Protein AF-C6TD34-F1 (afdb_monomer_lite)

InterPro domains:
  IPR013057 Amino acid transporter, transmembrane domain [PF01490] (1-172)

Structure (mmCIF, N/CA/C/O backbone):
data_AF-C6TD34-F1
#
_entry.id   AF-C6TD34-F1
#
loop_
_atom_site.group_PDB
_atom_site.id
_atom_site.type_symbol
_atom_site.label_atom_id
_atom_site.label_alt_id
_atom_site.label_comp_id
_atom_site.label_asym_id
_atom_site.label_entity_id
_atom_site.label_seq_id
_atom_site.pdbx_PDB_ins_code
_atom_site.Cartn_x
_atom_site.Cartn_y
_atom_site.Cartn_z
_atom_site.occupancy
_atom_site.B_iso_or_equiv
_atom_site.auth_seq_id
_atom_site.auth_comp_id
_atom_site.auth_asym_id
_atom_site.auth_atom_id
_atom_site.pdbx_PDB_model_num
ATOM 1 N N . MET A 1 1 ? -4.408 -8.545 3.835 1.00 53.66 1 MET A N 1
ATOM 2 C CA . MET A 1 1 ? -4.507 -7.383 2.922 1.00 53.66 1 MET A CA 1
ATOM 3 C C . MET A 1 1 ? -3.426 -7.514 1.866 1.00 53.66 1 MET A C 1
ATOM 5 O O . MET A 1 1 ? -2.293 -7.782 2.242 1.00 53.66 1 MET A O 1
ATOM 9 N N . VAL A 1 2 ? -3.755 -7.351 0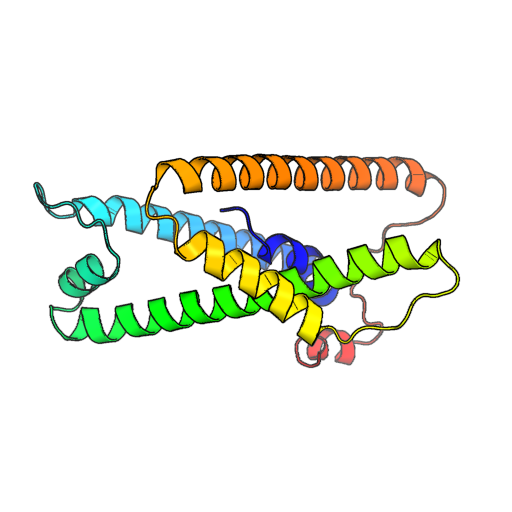.583 1.00 59.94 2 VAL A N 1
ATOM 10 C CA . VAL A 1 2 ? -2.747 -7.240 -0.484 1.00 59.94 2 VAL A CA 1
ATOM 11 C C . VAL A 1 2 ? -2.877 -5.865 -1.127 1.00 59.94 2 VAL A C 1
ATOM 13 O O . VAL A 1 2 ? -3.991 -5.401 -1.347 1.00 59.94 2 VAL A O 1
ATOM 16 N N . GLY A 1 3 ? -1.756 -5.188 -1.368 1.00 63.25 3 GLY A N 1
ATOM 17 C CA . GLY A 1 3 ? -1.752 -3.817 -1.873 1.00 63.25 3 GLY A CA 1
ATOM 18 C C . GLY A 1 3 ? -0.377 -3.368 -2.358 1.00 63.25 3 GLY A C 1
ATOM 19 O O . GLY A 1 3 ? 0.598 -4.119 -2.285 1.00 63.25 3 GLY A O 1
ATOM 20 N N . ALA A 1 4 ? -0.295 -2.121 -2.828 1.00 65.38 4 ALA A N 1
ATOM 21 C CA . ALA A 1 4 ? 0.921 -1.548 -3.417 1.00 65.38 4 ALA A CA 1
ATOM 22 C C . ALA A 1 4 ? 2.136 -1.548 -2.473 1.00 65.38 4 ALA A C 1
ATOM 24 O O . ALA A 1 4 ? 3.270 -1.556 -2.948 1.00 65.38 4 ALA A O 1
ATOM 25 N N . GLY A 1 5 ? 1.923 -1.614 -1.153 1.00 64.00 5 GLY A N 1
ATOM 26 C CA . GLY A 1 5 ? 3.002 -1.726 -0.165 1.00 64.00 5 GLY A CA 1
ATOM 27 C C . GLY A 1 5 ? 3.890 -2.963 -0.346 1.00 64.00 5 GLY A C 1
ATOM 28 O O . GLY A 1 5 ? 5.061 -2.927 0.006 1.00 64.00 5 GLY A O 1
ATOM 29 N N . VAL A 1 6 ? 3.394 -4.037 -0.972 1.00 69.06 6 VAL A N 1
ATOM 30 C CA . VAL A 1 6 ? 4.216 -5.231 -1.246 1.00 69.06 6 VAL A CA 1
ATOM 31 C C . VAL A 1 6 ? 5.318 -4.942 -2.274 1.00 69.06 6 VAL A C 1
ATOM 33 O O . VAL A 1 6 ? 6.372 -5.570 -2.237 1.00 69.06 6 VAL A O 1
ATOM 36 N N . LEU A 1 7 ? 5.129 -3.958 -3.159 1.00 70.56 7 LEU A N 1
ATOM 37 C CA . LEU A 1 7 ? 6.117 -3.604 -4.183 1.00 70.56 7 LEU A CA 1
ATOM 38 C C . LEU A 1 7 ? 7.336 -2.872 -3.606 1.00 70.56 7 LEU A C 1
ATOM 40 O O . LEU A 1 7 ? 8.415 -2.939 -4.192 1.00 70.56 7 LEU A O 1
ATOM 44 N N . SER A 1 8 ? 7.190 -2.188 -2.467 1.00 73.12 8 SER A N 1
ATOM 45 C CA . SER A 1 8 ? 8.310 -1.529 -1.786 1.00 73.12 8 SER A CA 1
ATOM 46 C C . SER A 1 8 ? 9.067 -2.467 -0.843 1.00 73.12 8 SER A C 1
ATOM 48 O O . SER A 1 8 ? 10.225 -2.185 -0.530 1.00 73.12 8 SER A O 1
ATOM 50 N N . LEU A 1 9 ? 8.477 -3.605 -0.447 1.00 78.12 9 LEU A N 1
ATOM 51 C CA . LEU A 1 9 ? 9.102 -4.571 0.465 1.00 78.12 9 LEU A CA 1
ATOM 52 C C . LEU A 1 9 ? 10.474 -5.073 -0.017 1.00 78.12 9 LEU A C 1
ATOM 54 O O . LEU A 1 9 ? 11.406 -5.023 0.783 1.00 78.12 9 LEU A O 1
ATOM 58 N N . PRO A 1 10 ? 10.681 -5.488 -1.286 1.00 75.69 10 PRO A N 1
ATOM 59 C CA . PRO A 1 10 ? 12.001 -5.931 -1.738 1.00 75.69 10 PRO A CA 1
ATOM 60 C C . PRO A 1 10 ? 13.055 -4.824 -1.662 1.00 75.69 10 PRO A C 1
ATOM 62 O O . PRO A 1 10 ? 14.209 -5.088 -1.334 1.00 75.69 10 PRO A O 1
ATOM 65 N N . SER A 1 11 ? 12.660 -3.577 -1.936 1.00 74.62 11 SER A N 1
ATOM 66 C CA . SER A 1 11 ? 13.558 -2.426 -1.831 1.00 74.62 11 SER A CA 1
ATOM 67 C C . SER A 1 11 ? 13.921 -2.138 -0.376 1.00 74.62 11 SER A C 1
ATOM 69 O O . SER A 1 11 ? 15.089 -1.915 -0.080 1.00 74.62 11 SER A O 1
ATOM 71 N N . ALA A 1 12 ? 12.947 -2.189 0.536 1.00 76.88 12 ALA A N 1
ATOM 72 C CA . ALA A 1 12 ? 13.190 -2.021 1.966 1.00 76.88 12 ALA A CA 1
ATOM 73 C C . ALA A 1 12 ? 14.100 -3.134 2.512 1.00 76.88 12 ALA A C 1
ATOM 75 O O . ALA A 1 12 ? 15.079 -2.845 3.192 1.00 76.88 12 ALA A O 1
ATOM 76 N N . MET A 1 13 ? 13.844 -4.390 2.136 1.00 77.62 13 MET A N 1
ATOM 77 C CA . MET A 1 13 ? 14.684 -5.541 2.486 1.00 77.62 13 MET A CA 1
ATOM 78 C C . MET A 1 13 ? 16.117 -5.412 1.954 1.00 77.62 13 MET A C 1
ATOM 80 O O . MET A 1 13 ? 17.062 -5.777 2.647 1.00 77.62 13 MET A O 1
ATOM 84 N N . ALA A 1 14 ? 16.299 -4.859 0.750 1.00 73.38 14 ALA A N 1
ATOM 85 C CA . ALA A 1 14 ? 17.625 -4.604 0.191 1.00 73.38 14 ALA A CA 1
ATOM 86 C C . ALA A 1 14 ? 18.392 -3.498 0.944 1.00 73.38 14 ALA A C 1
ATOM 88 O O . ALA A 1 14 ? 19.621 -3.546 1.001 1.00 73.38 14 ALA A O 1
ATOM 89 N N . SER A 1 15 ? 17.687 -2.518 1.520 1.00 73.62 15 SER A N 1
ATOM 90 C CA . SER A 1 15 ? 18.297 -1.436 2.305 1.00 73.62 15 SER A CA 1
ATOM 91 C C . SER A 1 15 ? 18.579 -1.833 3.760 1.00 73.62 15 SER A C 1
ATOM 93 O O . SER A 1 15 ? 19.639 -1.496 4.277 1.00 73.62 15 SER A O 1
ATOM 95 N N . LEU A 1 16 ? 17.661 -2.556 4.415 1.00 70.62 16 LEU A N 1
ATOM 96 C CA . LEU A 1 16 ? 17.764 -2.997 5.819 1.00 70.62 16 LEU A CA 1
ATOM 97 C C . LEU A 1 16 ? 18.566 -4.294 6.011 1.00 70.62 16 LEU A C 1
ATOM 99 O O . LEU A 1 16 ? 18.890 -4.652 7.142 1.00 70.62 16 LEU A O 1
ATOM 103 N N . GLY A 1 17 ? 18.877 -5.003 4.926 1.00 74.50 17 GLY A N 1
ATOM 104 C CA . GLY A 1 17 ? 19.508 -6.317 4.974 1.00 74.50 17 GLY A CA 1
ATOM 105 C C . GLY A 1 17 ? 18.535 -7.430 5.376 1.00 74.50 17 GLY A C 1
ATOM 106 O O . GLY A 1 17 ? 17.482 -7.207 5.978 1.00 74.50 17 GLY A O 1
ATOM 107 N N . TRP A 1 18 ? 18.897 -8.671 5.042 1.00 76.94 18 TRP A N 1
ATOM 108 C CA . TRP A 1 18 ? 18.022 -9.829 5.243 1.00 76.94 18 TRP A CA 1
ATOM 109 C C . TRP A 1 18 ? 17.728 -10.125 6.717 1.00 76.94 18 TRP A C 1
ATOM 111 O O . TRP A 1 18 ? 16.578 -10.377 7.059 1.00 76.94 18 TRP A O 1
ATOM 121 N N . GLY A 1 19 ? 18.733 -10.062 7.596 1.00 80.62 19 GLY A N 1
ATOM 122 C CA . GLY A 1 19 ? 18.563 -10.363 9.024 1.00 80.62 19 GLY A CA 1
ATOM 123 C C . GLY A 1 19 ? 17.585 -9.407 9.723 1.00 80.62 19 GLY A C 1
ATOM 124 O O . GLY A 1 19 ? 16.502 -9.842 10.121 1.00 80.62 19 GLY A O 1
ATOM 125 N N . PRO A 1 20 ? 17.914 -8.106 9.845 1.00 83.19 20 PRO A N 1
ATOM 126 C CA . PRO A 1 20 ? 17.030 -7.128 10.481 1.00 83.19 20 PRO A CA 1
ATOM 127 C C . PRO A 1 20 ? 15.682 -6.996 9.768 1.00 83.19 20 PRO A C 1
ATOM 129 O O . PRO A 1 20 ? 14.649 -6.895 10.428 1.00 83.19 20 PRO A O 1
ATOM 132 N N . GLY A 1 21 ? 15.678 -7.054 8.432 1.00 83.44 21 GLY A N 1
ATOM 133 C CA . GLY A 1 21 ? 14.456 -6.991 7.639 1.00 83.44 21 GLY A CA 1
ATOM 134 C C . GLY A 1 21 ? 13.479 -8.125 7.965 1.00 83.44 21 GLY A C 1
ATOM 135 O O . GLY A 1 21 ? 12.312 -7.858 8.239 1.00 83.44 21 GLY A O 1
ATOM 136 N N . VAL A 1 22 ? 13.946 -9.380 8.025 1.00 86.62 22 VAL A N 1
ATOM 137 C CA . VAL A 1 22 ? 13.092 -10.530 8.379 1.00 86.62 22 VAL A CA 1
ATOM 138 C C . VAL A 1 22 ? 12.583 -10.424 9.816 1.00 86.62 22 VAL A C 1
ATOM 140 O O . VAL A 1 22 ? 11.403 -10.671 10.055 1.00 86.62 22 VAL A O 1
ATOM 143 N N . VAL A 1 23 ? 13.428 -10.013 10.768 1.00 88.81 23 VAL A N 1
ATOM 144 C CA . VAL A 1 23 ? 13.009 -9.834 12.169 1.00 88.81 23 VAL A CA 1
ATOM 145 C C . VAL A 1 23 ? 11.881 -8.805 12.274 1.00 88.81 23 VAL A C 1
ATOM 147 O O . VAL A 1 23 ? 10.852 -9.084 12.889 1.00 88.81 23 VAL A O 1
ATOM 150 N N . ILE A 1 24 ? 12.029 -7.644 11.630 1.00 87.94 24 ILE A N 1
ATOM 151 C CA . ILE A 1 24 ? 11.002 -6.592 11.631 1.00 87.94 24 ILE A CA 1
ATOM 152 C C . ILE A 1 24 ? 9.723 -7.069 10.934 1.00 87.94 24 ILE A C 1
ATOM 154 O O . ILE A 1 24 ? 8.630 -6.789 11.427 1.00 87.94 24 ILE A O 1
ATOM 158 N N . LEU A 1 25 ? 9.830 -7.820 9.832 1.00 88.25 25 LEU A N 1
ATOM 159 C CA . LEU A 1 25 ? 8.667 -8.386 9.143 1.00 88.25 25 LEU A CA 1
ATOM 160 C C . LEU A 1 25 ? 7.884 -9.357 10.031 1.00 88.25 25 LEU A C 1
ATOM 162 O O . LEU A 1 25 ? 6.660 -9.262 10.103 1.00 88.25 25 LEU A O 1
ATOM 166 N N . VAL 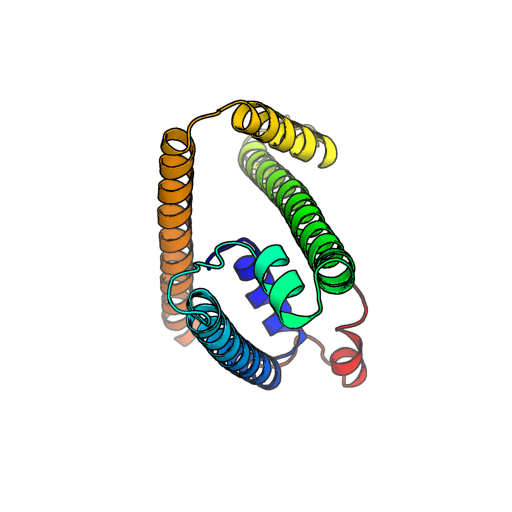A 1 26 ? 8.573 -10.260 10.733 1.00 90.88 26 VAL A N 1
ATOM 167 C CA . VAL A 1 26 ? 7.931 -11.219 11.645 1.00 90.88 26 VAL A CA 1
ATOM 168 C C . VAL A 1 26 ? 7.286 -10.495 12.826 1.00 90.88 26 VAL A C 1
ATOM 170 O O . VAL A 1 26 ? 6.136 -10.777 13.155 1.00 90.88 26 VAL A O 1
ATOM 173 N N . LEU A 1 27 ? 7.978 -9.525 13.432 1.00 92.56 27 LEU A N 1
ATOM 174 C CA . LEU A 1 27 ? 7.419 -8.720 14.522 1.00 92.56 27 LEU A CA 1
ATOM 175 C C . LEU A 1 27 ? 6.183 -7.934 14.070 1.00 92.56 27 LEU A C 1
ATOM 177 O O . LEU A 1 27 ? 5.153 -7.970 14.740 1.00 92.56 27 LEU A O 1
ATOM 181 N N . SER A 1 28 ? 6.254 -7.272 12.914 1.00 89.31 28 SER A N 1
ATOM 182 C CA . SER A 1 28 ? 5.123 -6.550 12.326 1.00 89.31 28 SER A CA 1
ATOM 183 C C . SER A 1 28 ? 3.935 -7.479 12.069 1.00 89.31 28 SER A C 1
ATOM 185 O O . SER A 1 28 ? 2.795 -7.116 12.365 1.00 89.31 28 SER A O 1
ATOM 187 N N . TRP A 1 29 ? 4.187 -8.696 11.585 1.00 91.81 29 TRP A N 1
ATOM 188 C CA . TRP A 1 29 ? 3.151 -9.701 11.371 1.00 91.81 29 TRP A CA 1
ATOM 189 C C . TRP A 1 29 ? 2.483 -10.148 12.678 1.00 91.81 29 TRP A C 1
ATOM 191 O O . TRP A 1 29 ? 1.254 -10.158 12.747 1.00 91.81 29 TRP A O 1
ATOM 201 N N . ILE A 1 30 ? 3.257 -10.432 13.732 1.00 94.31 30 ILE A N 1
ATOM 202 C CA . ILE A 1 30 ? 2.723 -10.796 15.058 1.00 94.31 30 ILE A CA 1
ATOM 203 C C . ILE A 1 30 ? 1.860 -9.664 15.622 1.00 94.31 30 ILE A C 1
ATOM 205 O O . ILE A 1 30 ? 0.735 -9.907 16.056 1.00 94.31 30 ILE A O 1
ATOM 209 N N . ILE A 1 31 ? 2.356 -8.423 15.571 1.00 93.19 31 ILE A N 1
ATOM 210 C CA . ILE A 1 31 ? 1.610 -7.244 16.030 1.00 93.19 31 ILE A CA 1
ATOM 211 C C . ILE A 1 31 ? 0.305 -7.105 15.241 1.00 93.19 31 ILE A C 1
ATOM 213 O O . ILE A 1 31 ? -0.740 -6.866 15.834 1.00 93.19 31 ILE A O 1
ATOM 217 N N . THR A 1 32 ? 0.340 -7.307 13.922 1.00 91.62 32 THR A N 1
ATOM 218 C CA . THR A 1 32 ? -0.854 -7.230 13.065 1.00 91.62 32 THR A CA 1
ATOM 219 C C . THR A 1 32 ? -1.881 -8.309 13.411 1.00 91.62 32 THR A C 1
ATOM 221 O O . THR A 1 32 ? -3.074 -8.031 13.449 1.00 91.62 32 THR A O 1
ATOM 224 N N . LEU A 1 33 ? -1.450 -9.545 13.681 1.00 91.75 33 LEU A N 1
ATOM 225 C CA . LEU A 1 33 ? -2.364 -10.605 14.116 1.00 91.75 33 LEU A CA 1
ATOM 226 C C . LEU A 1 33 ? -2.990 -10.290 15.474 1.00 91.75 33 LEU A C 1
ATOM 228 O O . LEU A 1 33 ? -4.190 -10.484 15.654 1.00 91.75 33 LEU A O 1
ATOM 232 N N . TYR A 1 34 ? -2.190 -9.775 16.405 1.00 92.44 34 TYR A N 1
ATOM 233 C CA . TYR A 1 34 ? -2.671 -9.379 17.720 1.00 92.44 34 TYR A CA 1
ATOM 234 C C . TYR A 1 34 ? -3.705 -8.250 17.629 1.00 92.44 34 TYR A C 1
ATOM 236 O O . TYR A 1 34 ? -4.777 -8.354 18.222 1.00 92.44 34 TYR A O 1
ATOM 244 N N . THR A 1 35 ? -3.446 -7.207 16.835 1.00 89.25 35 THR A N 1
ATOM 245 C CA . THR A 1 35 ? -4.403 -6.104 16.662 1.00 89.25 35 THR A CA 1
ATOM 246 C C . THR A 1 35 ? -5.672 -6.546 15.940 1.00 89.25 35 THR A C 1
ATOM 248 O O . THR A 1 35 ? -6.758 -6.129 16.333 1.00 89.25 35 THR A O 1
ATOM 251 N N . LEU A 1 36 ? -5.576 -7.426 14.935 1.00 88.81 36 LEU A N 1
ATOM 252 C CA . LEU A 1 36 ? -6.751 -8.016 14.285 1.00 88.81 36 LEU A CA 1
ATOM 253 C C . LEU A 1 36 ? -7.608 -8.799 15.279 1.00 88.81 36 LEU A C 1
ATOM 255 O O . LEU A 1 36 ? -8.826 -8.641 15.279 1.00 88.81 36 LEU A O 1
ATOM 259 N N . TRP A 1 37 ? -6.984 -9.600 16.144 1.00 88.12 37 TRP A N 1
ATOM 260 C CA . TRP A 1 37 ? -7.709 -10.312 17.191 1.00 88.12 37 TRP A CA 1
ATOM 261 C C . TRP A 1 37 ? -8.400 -9.334 18.147 1.00 88.12 37 TRP A C 1
ATOM 263 O O . TRP A 1 37 ? -9.602 -9.460 18.372 1.00 88.12 37 TRP A O 1
ATOM 273 N N . GLN A 1 38 ? -7.700 -8.302 18.627 1.00 86.06 38 GLN A N 1
ATOM 274 C CA . GLN A 1 38 ? -8.326 -7.275 19.464 1.00 86.06 38 GLN A CA 1
ATOM 275 C C . GLN A 1 38 ? -9.521 -6.614 18.770 1.00 86.06 38 GLN A C 1
ATOM 277 O O . GLN A 1 38 ? -10.536 -6.382 19.411 1.00 86.06 38 GLN A O 1
ATOM 282 N N . MET A 1 39 ? -9.441 -6.325 17.469 1.00 84.38 39 MET A N 1
ATOM 283 C CA . MET A 1 39 ? -10.573 -5.744 16.744 1.00 84.38 39 MET A CA 1
ATOM 284 C C . MET A 1 39 ? -11.777 -6.676 16.656 1.00 84.38 39 MET A C 1
ATOM 286 O O . MET A 1 39 ? -12.900 -6.200 16.781 1.00 84.38 39 MET A O 1
ATOM 290 N N . VAL A 1 40 ? -11.554 -7.978 16.455 1.00 85.62 40 VAL A N 1
ATOM 291 C CA . VAL A 1 40 ? -12.634 -8.976 16.437 1.00 85.62 40 VAL A CA 1
ATOM 292 C C . VAL A 1 40 ? -13.310 -9.053 17.802 1.00 85.62 40 VAL A C 1
ATOM 294 O O . VAL A 1 40 ? -14.531 -8.988 17.869 1.00 85.62 40 VAL A O 1
ATOM 297 N N . GLU A 1 41 ? -12.531 -9.112 18.882 1.00 84.06 41 GLU A N 1
ATOM 298 C CA . GLU A 1 41 ? -13.082 -9.126 20.242 1.00 84.06 41 GLU A CA 1
ATOM 299 C C . GLU A 1 41 ? -13.851 -7.832 20.536 1.00 84.06 41 GLU A C 1
ATOM 301 O O . GLU A 1 41 ? -14.935 -7.842 21.117 1.00 84.06 41 GLU A O 1
ATOM 306 N N . MET A 1 42 ? -13.312 -6.694 20.085 1.00 79.00 42 MET A N 1
ATOM 307 C CA . MET A 1 42 ? -13.918 -5.401 20.363 1.00 79.00 42 MET A CA 1
ATOM 308 C C . MET A 1 42 ? -15.204 -5.119 19.575 1.00 79.00 42 MET A C 1
ATOM 310 O O . MET A 1 42 ? -15.997 -4.263 19.971 1.00 79.00 42 MET A O 1
ATOM 314 N N . HIS A 1 43 ? -15.420 -5.838 18.475 1.00 78.81 43 HIS A N 1
ATOM 315 C CA . HIS A 1 43 ? -16.574 -5.679 17.594 1.00 78.81 43 HIS A CA 1
ATOM 316 C C . HIS A 1 43 ? -17.905 -6.031 18.280 1.00 78.81 43 HIS A C 1
ATOM 318 O O . HIS A 1 43 ? -18.920 -5.385 18.005 1.00 78.81 43 HIS A O 1
ATOM 324 N N . GLU A 1 44 ? -17.874 -6.974 19.230 1.00 79.38 44 GLU A N 1
ATOM 325 C CA . GLU A 1 44 ? -19.026 -7.438 20.022 1.00 79.38 44 GLU A CA 1
ATOM 326 C C . GLU A 1 44 ? -18.801 -7.308 21.544 1.00 79.38 44 GLU A C 1
ATOM 328 O O . GLU A 1 44 ? -19.381 -8.052 22.332 1.00 79.38 44 GLU A O 1
ATOM 333 N N . MET A 1 45 ? -18.000 -6.329 21.992 1.00 74.31 45 MET A N 1
ATOM 334 C CA . MET A 1 45 ? -17.734 -6.099 23.431 1.00 74.31 45 MET A CA 1
ATOM 335 C C . MET A 1 45 ? -18.992 -5.929 24.289 1.00 74.31 45 MET A C 1
ATOM 337 O O . MET A 1 45 ? -18.956 -6.170 25.495 1.00 74.31 45 MET A O 1
ATOM 341 N N . VAL A 1 46 ? -20.093 -5.465 23.695 1.00 75.38 46 VAL A N 1
ATOM 342 C CA . VAL A 1 46 ? -21.366 -5.266 24.386 1.00 75.38 46 VAL A CA 1
ATOM 343 C C . VAL A 1 46 ? -22.420 -6.165 23.738 1.00 75.38 46 VAL A C 1
ATOM 345 O O . VAL A 1 46 ? -22.715 -5.985 22.552 1.00 75.38 46 VAL A O 1
ATOM 348 N N . PRO A 1 47 ? -23.043 -7.097 24.489 1.00 73.69 47 PRO A N 1
ATOM 349 C CA . PRO A 1 47 ? -24.060 -7.978 23.932 1.00 73.69 47 PRO A CA 1
ATOM 350 C C . PRO A 1 47 ? -25.222 -7.152 23.365 1.00 73.69 47 PRO A C 1
ATOM 352 O O . PRO A 1 47 ? -25.851 -6.365 24.071 1.00 73.69 47 PRO A O 1
ATOM 355 N N . GLY A 1 48 ? -25.490 -7.323 22.068 1.00 72.62 48 GLY A N 1
ATOM 356 C CA . GLY A 1 48 ? -26.562 -6.632 21.345 1.00 72.62 48 GLY A CA 1
ATOM 357 C C . GLY A 1 48 ? -26.162 -5.339 20.621 1.00 72.62 48 GLY A C 1
ATOM 358 O O . GLY A 1 48 ? -27.016 -4.763 19.947 1.00 72.62 48 GLY A O 1
ATOM 359 N N . LYS A 1 49 ? -24.899 -4.887 20.695 1.00 72.19 49 LYS A N 1
ATOM 360 C CA . LYS A 1 49 ? -24.407 -3.737 19.918 1.00 72.19 49 LYS A CA 1
ATOM 361 C C . LYS A 1 49 ? -23.152 -4.100 19.128 1.00 72.19 49 LYS A C 1
ATOM 363 O O . LYS A 1 49 ? -22.116 -4.410 19.701 1.00 72.19 49 LYS A O 1
ATOM 368 N N . ARG A 1 50 ? -23.263 -4.009 17.804 1.00 74.69 50 ARG A N 1
ATOM 369 C CA . ARG A 1 50 ? -22.186 -4.266 16.850 1.00 74.69 50 ARG A CA 1
ATOM 370 C C . ARG A 1 50 ? -21.466 -2.961 16.526 1.00 74.69 50 ARG A C 1
ATOM 372 O O . ARG A 1 50 ? -22.102 -2.027 16.041 1.00 74.69 50 ARG A O 1
ATOM 379 N N . PHE A 1 51 ? -20.169 -2.886 16.804 1.00 75.81 51 PHE A N 1
ATOM 380 C CA . PHE A 1 51 ? -19.359 -1.704 16.504 1.00 75.81 51 PHE A CA 1
ATOM 381 C C . PHE A 1 51 ? -18.643 -1.880 15.161 1.00 75.81 51 PHE A C 1
ATOM 383 O O . PHE A 1 51 ? -17.514 -2.357 15.106 1.00 75.81 51 PHE A O 1
ATOM 390 N N . ASP A 1 52 ? -19.292 -1.500 14.059 1.00 70.06 52 ASP A N 1
ATOM 391 C CA . ASP A 1 52 ? -18.745 -1.703 12.707 1.00 70.06 52 ASP A CA 1
ATOM 392 C C . ASP A 1 52 ? -17.724 -0.632 12.283 1.00 70.06 52 ASP A C 1
ATOM 394 O O . ASP A 1 52 ? -17.021 -0.810 11.285 1.00 70.06 52 ASP A O 1
ATOM 398 N N . ARG A 1 53 ? -17.624 0.493 13.006 1.00 77.62 53 ARG A N 1
ATOM 399 C CA . ARG A 1 53 ? -16.738 1.611 12.642 1.00 77.62 53 ARG A CA 1
ATOM 400 C C . ARG A 1 53 ? -15.736 1.963 13.736 1.00 77.62 53 ARG A C 1
ATOM 402 O O . ARG A 1 53 ? -16.081 2.072 14.909 1.00 77.62 53 ARG A O 1
ATOM 409 N N . TYR A 1 54 ? -14.507 2.280 13.321 1.00 75.75 54 TYR A N 1
ATOM 410 C CA . TYR A 1 54 ? -13.413 2.665 14.222 1.00 75.75 54 TYR A CA 1
ATOM 411 C C . TYR A 1 54 ? -13.753 3.837 15.145 1.00 75.75 54 TYR A C 1
ATOM 413 O O . TYR A 1 54 ? -13.380 3.823 16.316 1.00 75.75 54 TYR A O 1
ATOM 421 N N . HIS A 1 55 ? -14.474 4.848 14.654 1.00 76.00 55 HIS A N 1
ATOM 422 C CA . HIS A 1 55 ? -14.859 5.976 15.499 1.00 76.00 55 HIS A CA 1
ATOM 423 C C . HIS A 1 55 ? -15.906 5.595 16.549 1.00 76.00 55 HIS A C 1
ATOM 425 O O . HIS A 1 55 ? -15.869 6.155 17.636 1.00 76.00 55 HIS A O 1
ATOM 431 N N . GLU A 1 56 ? -16.791 4.631 16.281 1.00 78.25 56 GLU A N 1
ATOM 432 C CA . GLU A 1 56 ? -17.781 4.164 17.261 1.00 78.25 56 GLU A CA 1
ATOM 433 C C . GLU A 1 56 ? -17.096 3.396 18.398 1.00 78.25 56 GLU A C 1
ATOM 435 O O . GLU A 1 56 ? -17.398 3.626 19.570 1.00 78.25 56 GLU A O 1
ATOM 440 N N . LEU A 1 57 ? -16.105 2.560 18.062 1.00 76.88 57 LEU A N 1
ATOM 441 C CA . LEU A 1 57 ? -15.215 1.937 19.047 1.00 76.88 57 LEU A CA 1
ATOM 442 C C . LEU A 1 57 ? -14.439 2.984 19.852 1.00 76.88 57 LEU A C 1
ATOM 444 O O . LEU A 1 57 ? -14.377 2.910 21.078 1.00 76.88 57 LEU A O 1
ATOM 448 N N . GLY A 1 58 ? -13.870 3.982 19.173 1.00 76.56 58 GLY A N 1
ATOM 449 C CA . GLY A 1 58 ? -13.134 5.069 19.815 1.00 76.56 58 GLY A CA 1
ATOM 450 C C . GLY A 1 58 ? -14.003 5.856 20.791 1.00 76.56 58 GLY A C 1
ATOM 451 O O . GLY A 1 58 ? -13.571 6.159 21.901 1.00 76.56 58 GLY A O 1
ATOM 452 N N . GLN A 1 59 ? -15.245 6.149 20.408 1.00 78.88 59 GLN A N 1
ATOM 453 C CA . GLN A 1 59 ? -16.223 6.819 21.262 1.00 78.88 59 GLN A CA 1
ATOM 454 C C . GLN A 1 59 ? -16.624 5.974 22.471 1.00 78.88 59 GLN A C 1
ATOM 456 O O . GLN A 1 59 ? -16.838 6.529 23.547 1.00 78.88 59 GLN A O 1
ATOM 461 N N . HIS A 1 60 ? -16.696 4.650 22.319 1.00 79.75 60 HIS A N 1
ATOM 462 C CA . HIS A 1 60 ? -16.974 3.750 23.433 1.00 79.75 60 HIS A CA 1
ATOM 463 C C . HIS A 1 60 ? -15.795 3.655 24.416 1.00 79.75 60 HIS A C 1
ATOM 465 O O . HIS A 1 60 ? -16.009 3.706 25.624 1.00 79.75 60 HIS A O 1
ATOM 471 N N . ALA A 1 61 ? -14.557 3.578 23.917 1.00 80.19 61 ALA A N 1
ATOM 472 C CA . ALA A 1 61 ? -13.361 3.408 24.746 1.00 80.19 61 ALA A CA 1
ATOM 473 C C . ALA A 1 61 ? -12.859 4.710 25.403 1.00 80.19 61 ALA A C 1
ATOM 475 O O . ALA A 1 61 ? -12.408 4.692 26.545 1.00 80.19 61 ALA A O 1
ATOM 476 N N . PHE A 1 62 ? -12.930 5.843 24.695 1.00 78.00 62 PHE A N 1
ATOM 477 C CA . PHE A 1 62 ? -12.360 7.128 25.132 1.00 78.00 62 PHE A CA 1
ATOM 478 C C . PHE A 1 62 ? -13.418 8.212 25.407 1.00 78.00 62 PHE A C 1
ATOM 480 O O . PHE A 1 62 ? -13.073 9.333 25.781 1.00 78.00 62 PHE A O 1
ATOM 487 N N . GLY A 1 63 ? -14.705 7.900 25.230 1.00 82.06 63 GLY A N 1
ATOM 488 C CA . GLY A 1 63 ? -15.825 8.835 25.361 1.00 82.06 63 GLY A CA 1
ATOM 489 C C . GLY A 1 63 ? -16.201 9.531 24.045 1.00 82.06 63 GLY A C 1
ATOM 490 O O . GLY A 1 63 ? -15.383 9.676 23.135 1.00 82.06 63 GLY A O 1
ATOM 491 N N . GLU A 1 64 ? -17.448 10.008 23.948 1.00 76.81 64 GLU A N 1
ATOM 492 C CA . GLU A 1 64 ? -18.069 10.469 22.688 1.00 76.81 64 GLU A CA 1
ATOM 493 C C . GLU A 1 64 ? -17.300 11.571 21.944 1.00 76.81 64 GLU A C 1
ATOM 495 O O . GLU A 1 64 ? -17.292 11.599 20.712 1.00 76.81 64 GLU A O 1
ATOM 500 N N . LYS A 1 65 ? -16.660 12.489 22.678 1.00 78.62 65 LYS A N 1
ATOM 501 C CA . LYS A 1 65 ? -15.928 13.621 22.089 1.00 78.62 65 LYS A CA 1
ATOM 502 C C . LYS A 1 65 ? -14.452 13.306 21.867 1.00 78.62 65 LYS A C 1
ATOM 504 O O . LYS A 1 65 ? -13.945 13.541 20.776 1.00 78.62 65 LYS A O 1
ATOM 509 N N . LEU A 1 66 ? -13.769 12.767 22.878 1.00 81.12 66 LEU A N 1
ATOM 510 C CA . LEU A 1 66 ? -12.330 12.482 22.811 1.00 81.12 66 LEU A CA 1
ATOM 511 C C . LEU A 1 66 ? -12.016 11.355 21.822 1.00 81.12 66 LEU A C 1
ATOM 513 O O . LEU A 1 66 ? -11.102 11.496 21.015 1.00 81.12 66 LEU A O 1
ATOM 517 N N . GLY A 1 67 ? -12.814 10.284 21.818 1.00 80.75 67 GLY A N 1
ATOM 518 C CA . GLY A 1 67 ? -12.647 9.176 20.880 1.00 80.75 67 GLY A CA 1
ATOM 519 C C . GLY A 1 67 ? -12.786 9.603 19.422 1.00 80.75 67 GLY A C 1
ATOM 520 O O . GLY A 1 67 ? -11.975 9.220 18.582 1.00 80.75 67 GLY A O 1
ATOM 521 N N . LEU A 1 68 ? -13.763 10.464 19.128 1.00 82.75 68 LEU A N 1
ATOM 522 C CA . LEU A 1 68 ? -13.974 10.980 17.777 1.00 82.75 68 LEU A CA 1
ATOM 523 C C . LEU A 1 68 ? -12.819 11.895 17.339 1.00 82.75 68 LEU A C 1
ATOM 525 O O . LEU A 1 68 ? -12.300 11.728 16.238 1.00 82.75 68 LEU A O 1
ATOM 529 N N . TRP A 1 69 ? -12.366 12.806 18.206 1.00 84.19 69 TRP A N 1
ATOM 530 C CA . TRP A 1 69 ? -11.262 13.727 17.903 1.00 84.19 69 TRP A CA 1
ATOM 531 C C . TRP A 1 69 ? -9.897 13.053 17.744 1.00 84.19 69 TRP A C 1
ATOM 533 O O . TRP A 1 69 ? -9.031 13.624 17.093 1.00 84.19 69 TRP A O 1
ATOM 543 N N . ILE A 1 70 ? -9.683 11.868 18.314 1.00 85.31 70 ILE A N 1
ATOM 544 C CA . ILE A 1 70 ? -8.423 11.128 18.152 1.00 85.31 70 ILE A CA 1
ATOM 545 C C . ILE A 1 70 ? -8.489 10.215 16.924 1.00 85.31 70 ILE A C 1
ATOM 547 O O . ILE A 1 70 ? -7.592 10.234 16.081 1.00 85.31 70 ILE A O 1
ATOM 551 N N . VAL A 1 71 ? -9.557 9.422 16.800 1.00 85.62 71 VAL A N 1
ATOM 552 C CA . VAL A 1 71 ? -9.640 8.368 15.780 1.00 85.62 71 VAL A CA 1
ATOM 553 C C . VAL A 1 71 ? -9.897 8.939 14.388 1.00 85.62 71 VAL A C 1
ATOM 555 O O . VAL A 1 71 ? -9.267 8.499 13.427 1.00 85.62 71 VAL A O 1
ATOM 558 N N . VAL A 1 72 ? -10.781 9.935 14.258 1.00 88.19 72 VAL A N 1
ATOM 559 C CA . VAL A 1 72 ? -11.163 10.466 12.940 1.00 88.19 72 VAL A CA 1
ATOM 560 C C . VAL A 1 72 ? -9.992 11.161 12.236 1.00 88.19 72 VAL A C 1
ATOM 562 O O . VAL A 1 72 ? -9.751 10.835 11.073 1.00 88.19 72 VAL A O 1
ATOM 565 N N . PRO A 1 73 ? -9.210 12.052 12.879 1.00 90.38 73 PRO A N 1
ATOM 566 C CA . PRO A 1 73 ? -8.063 12.662 12.211 1.00 90.38 73 PRO A CA 1
ATOM 567 C C . PRO A 1 73 ? -7.002 11.642 11.804 1.00 90.38 73 PRO A C 1
ATOM 569 O O . PRO A 1 73 ? -6.483 11.725 10.695 1.00 90.38 73 PRO A O 1
ATOM 572 N N . GLN A 1 74 ? -6.716 10.652 12.656 1.00 88.88 74 GLN A N 1
ATOM 573 C CA . GLN A 1 74 ? -5.756 9.599 12.327 1.00 88.88 74 GLN A CA 1
ATOM 574 C C . GLN A 1 74 ? -6.214 8.780 11.114 1.00 88.88 74 GLN A C 1
ATOM 576 O O . GLN A 1 74 ? -5.419 8.532 10.206 1.00 88.88 74 GLN A O 1
ATOM 581 N N . GLN A 1 75 ? -7.492 8.392 11.075 1.00 88.12 75 GLN A N 1
ATOM 582 C CA . GLN A 1 75 ? -8.062 7.651 9.954 1.00 88.12 75 GLN A CA 1
ATOM 583 C C . GLN A 1 75 ? -8.004 8.472 8.657 1.00 88.12 75 GLN A C 1
ATOM 585 O O . GLN A 1 75 ? -7.525 7.966 7.646 1.00 88.12 75 GLN A O 1
ATOM 590 N N . LEU A 1 76 ? -8.388 9.752 8.703 1.00 90.44 76 LEU A N 1
ATOM 591 C CA . LEU A 1 76 ? -8.344 10.645 7.541 1.00 90.44 76 LEU A CA 1
ATOM 592 C C . LEU A 1 76 ? -6.922 10.847 7.010 1.00 90.44 76 LEU A C 1
ATOM 594 O O . LEU A 1 76 ? -6.709 10.800 5.801 1.00 90.44 76 LEU A O 1
ATOM 598 N N . ILE A 1 77 ? -5.937 11.051 7.890 1.00 93.38 77 ILE A N 1
ATOM 599 C CA . ILE A 1 77 ? -4.534 11.208 7.482 1.00 93.38 77 ILE A CA 1
ATOM 600 C C . ILE A 1 77 ? -4.040 9.940 6.775 1.00 93.38 77 ILE A C 1
ATOM 602 O O . ILE A 1 77 ? -3.389 10.032 5.732 1.00 93.38 77 ILE A O 1
ATOM 606 N N . CYS A 1 78 ? -4.359 8.761 7.317 1.00 90.50 78 CYS A N 1
ATOM 607 C CA . CYS A 1 78 ? -3.989 7.490 6.703 1.00 90.50 78 CYS A CA 1
ATOM 608 C C . CYS A 1 78 ? -4.673 7.279 5.347 1.00 90.50 78 CYS A C 1
ATOM 610 O O . CYS A 1 78 ? -3.989 6.928 4.390 1.00 90.50 78 CYS A O 1
ATOM 612 N N . GLU A 1 79 ? -5.983 7.507 5.247 1.00 89.88 79 GLU A N 1
ATOM 613 C CA . GLU A 1 79 ? -6.745 7.330 4.003 1.00 89.88 79 GLU A CA 1
ATOM 614 C C . GLU A 1 79 ? -6.247 8.278 2.904 1.00 89.88 79 GLU A C 1
ATOM 616 O O . GLU A 1 79 ? -5.823 7.822 1.843 1.00 89.88 79 GLU A O 1
ATOM 621 N N . VAL A 1 80 ? -6.156 9.581 3.195 1.00 92.38 80 VAL A N 1
ATOM 622 C CA . VAL A 1 80 ? -5.666 10.586 2.236 1.00 92.38 80 VAL A CA 1
ATOM 623 C C . VAL A 1 80 ? -4.220 10.302 1.823 1.00 92.38 80 VAL A C 1
ATOM 625 O O . VAL A 1 80 ? -3.872 10.408 0.646 1.00 92.38 80 VAL A O 1
ATOM 628 N N . GLY A 1 81 ? -3.360 9.922 2.772 1.00 91.56 81 GLY A N 1
ATOM 629 C CA . GLY A 1 81 ? -1.972 9.573 2.475 1.00 91.56 81 GLY A CA 1
ATOM 630 C C . GLY A 1 81 ? -1.865 8.371 1.535 1.00 91.56 81 GLY A C 1
ATOM 631 O O . GLY A 1 81 ? -1.101 8.400 0.567 1.00 91.56 81 GLY A O 1
ATOM 632 N N . VAL A 1 82 ? -2.661 7.332 1.788 1.00 89.06 82 VAL A N 1
ATOM 633 C CA . VAL A 1 82 ? -2.720 6.132 0.950 1.00 89.06 82 VAL A CA 1
ATOM 634 C C . VAL A 1 82 ? -3.229 6.471 -0.454 1.00 89.06 82 VAL A C 1
ATOM 636 O O . VAL A 1 82 ? -2.598 6.060 -1.431 1.00 89.06 82 VAL A O 1
ATOM 639 N N . ASP A 1 83 ? -4.280 7.280 -0.576 1.00 89.56 83 ASP A N 1
ATOM 640 C CA . ASP A 1 83 ? -4.831 7.706 -1.867 1.00 89.56 83 ASP A CA 1
ATOM 641 C C . ASP A 1 83 ? -3.803 8.468 -2.716 1.00 89.56 83 ASP A C 1
ATOM 643 O O . ASP A 1 83 ? -3.630 8.179 -3.905 1.00 89.56 83 ASP A O 1
ATOM 647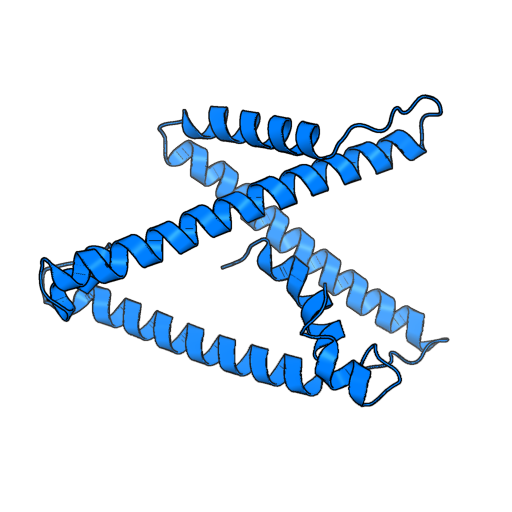 N N . ILE A 1 84 ? -3.048 9.390 -2.108 1.00 90.88 84 ILE A N 1
ATOM 648 C CA . ILE A 1 84 ? -1.976 10.130 -2.793 1.00 90.88 84 ILE A CA 1
ATOM 649 C C . ILE A 1 84 ? -0.901 9.165 -3.311 1.00 90.88 84 ILE A C 1
ATOM 651 O O . ILE A 1 84 ? -0.484 9.256 -4.472 1.00 90.88 84 ILE A O 1
ATOM 655 N N . VAL A 1 85 ? -0.455 8.221 -2.476 1.00 90.19 85 VAL A N 1
ATOM 656 C CA . VAL A 1 85 ? 0.568 7.236 -2.861 1.00 90.19 85 VAL A CA 1
ATOM 657 C C . VAL A 1 85 ? 0.073 6.354 -4.008 1.00 90.19 85 VAL A C 1
ATOM 659 O O . VAL A 1 85 ? 0.831 6.110 -4.954 1.00 90.19 85 VAL A O 1
ATOM 662 N N . TYR A 1 86 ? -1.188 5.918 -3.979 1.00 87.88 86 TYR A N 1
ATOM 663 C CA . TYR A 1 86 ? -1.781 5.141 -5.067 1.00 87.88 86 TYR A CA 1
ATOM 664 C C . TYR A 1 86 ? -1.894 5.948 -6.362 1.00 87.88 86 TYR A C 1
ATOM 666 O O . TYR A 1 86 ? -1.536 5.423 -7.418 1.00 87.88 86 TYR A O 1
ATOM 674 N N . MET A 1 87 ? -2.297 7.222 -6.307 1.00 90.88 87 MET A N 1
ATOM 675 C CA . MET A 1 87 ? -2.362 8.087 -7.492 1.00 90.88 87 MET A CA 1
ATOM 676 C C . MET A 1 87 ? -0.996 8.257 -8.160 1.00 90.88 87 MET A C 1
ATOM 678 O O . MET A 1 87 ? -0.859 8.084 -9.375 1.00 90.88 87 MET A O 1
ATOM 682 N N . VAL A 1 88 ? 0.041 8.544 -7.370 1.00 90.31 88 VAL A N 1
ATOM 683 C CA . VAL A 1 88 ? 1.407 8.717 -7.886 1.00 90.31 88 VAL A CA 1
ATOM 684 C C . VAL A 1 88 ? 1.958 7.402 -8.436 1.00 90.31 88 VAL A C 1
ATOM 686 O O . VAL A 1 88 ? 2.559 7.381 -9.513 1.00 90.31 88 VAL A O 1
ATOM 689 N N . THR A 1 89 ? 1.746 6.293 -7.726 1.00 88.88 89 THR A N 1
ATOM 690 C CA . THR A 1 89 ? 2.236 4.969 -8.136 1.00 88.88 89 THR A CA 1
ATOM 691 C C . THR A 1 89 ? 1.531 4.479 -9.402 1.00 88.88 89 THR A C 1
ATOM 693 O O . THR A 1 89 ? 2.193 3.973 -10.312 1.00 88.88 89 THR A O 1
ATOM 696 N N . GLY A 1 90 ? 0.217 4.693 -9.511 1.00 88.88 90 GLY A N 1
ATOM 697 C CA . GLY A 1 90 ? -0.573 4.393 -10.706 1.00 88.88 90 GLY A CA 1
ATOM 698 C C . GLY A 1 90 ? -0.122 5.211 -11.914 1.00 88.88 90 GLY A C 1
ATOM 699 O O . GLY A 1 90 ? 0.176 4.644 -12.965 1.00 88.88 90 GLY A O 1
ATOM 700 N N . GLY A 1 91 ? 0.057 6.527 -11.748 1.00 89.69 91 GLY A N 1
ATOM 701 C CA . GLY A 1 91 ? 0.573 7.397 -12.810 1.00 89.69 91 GLY A CA 1
ATOM 702 C C . GLY A 1 91 ? 1.984 7.016 -13.274 1.00 89.69 91 GLY A C 1
ATOM 703 O O . GLY A 1 91 ? 2.243 6.948 -14.476 1.00 89.69 91 GLY A O 1
ATOM 704 N N . LYS A 1 92 ? 2.893 6.679 -12.347 1.00 88.75 92 LYS A N 1
ATOM 705 C CA . LYS A 1 92 ? 4.230 6.153 -12.693 1.00 88.75 92 LYS A CA 1
ATOM 706 C C . LYS A 1 92 ? 4.163 4.807 -13.417 1.00 88.75 92 LYS A C 1
ATOM 708 O O . LYS A 1 92 ? 4.982 4.546 -14.295 1.00 88.75 92 LYS A O 1
ATOM 713 N N . SER A 1 93 ? 3.202 3.956 -13.067 1.00 88.44 93 SER A N 1
ATOM 714 C CA . SER A 1 93 ? 2.996 2.669 -13.742 1.00 88.44 93 SER A CA 1
ATOM 715 C C . SER A 1 93 ? 2.536 2.868 -15.187 1.00 88.44 93 SER A C 1
ATOM 717 O O . SER A 1 93 ? 3.098 2.251 -16.089 1.00 88.44 93 SER A O 1
ATOM 719 N N . LEU A 1 94 ? 1.600 3.793 -15.430 1.00 89.00 94 LEU A N 1
ATOM 720 C CA . LEU A 1 94 ? 1.176 4.169 -16.784 1.00 89.00 94 LEU A CA 1
ATOM 721 C C . LEU A 1 94 ? 2.321 4.757 -17.612 1.00 89.00 94 LEU A C 1
ATOM 723 O O . LEU A 1 94 ? 2.475 4.395 -18.777 1.00 89.00 94 LEU A O 1
ATOM 727 N N . GLN A 1 95 ? 3.149 5.612 -17.007 1.00 88.12 95 GLN A N 1
ATOM 728 C CA . GLN A 1 95 ? 4.337 6.148 -17.669 1.00 88.12 95 GLN A CA 1
ATOM 729 C C . GLN A 1 95 ? 5.284 5.023 -18.107 1.00 88.12 95 GLN A C 1
ATOM 731 O O . GLN A 1 95 ? 5.704 4.997 -19.257 1.00 88.12 95 GLN A O 1
ATOM 736 N N . LYS A 1 96 ? 5.565 4.044 -17.236 1.00 86.00 96 LYS A N 1
ATOM 737 C CA . LYS A 1 96 ? 6.410 2.897 -17.603 1.00 86.00 96 LYS A CA 1
ATOM 738 C C . LYS A 1 96 ? 5.826 2.082 -18.755 1.00 86.00 96 LYS A C 1
ATOM 740 O O . LYS A 1 96 ? 6.574 1.665 -19.630 1.00 86.00 96 LYS A O 1
ATOM 745 N N . ILE A 1 97 ? 4.511 1.857 -18.770 1.00 86.81 97 ILE A N 1
ATOM 746 C CA . ILE A 1 97 ? 3.840 1.161 -19.880 1.00 86.81 97 ILE A CA 1
ATOM 747 C C . ILE A 1 97 ? 4.017 1.950 -21.181 1.00 86.81 97 ILE A C 1
ATOM 749 O O . ILE A 1 97 ? 4.383 1.372 -22.203 1.00 86.81 97 ILE A O 1
ATOM 753 N N . HIS A 1 98 ? 3.802 3.266 -21.137 1.00 85.06 98 HIS A N 1
ATOM 754 C CA . HIS A 1 98 ? 4.023 4.142 -22.282 1.00 85.06 98 HIS A CA 1
ATOM 755 C C . HIS A 1 98 ? 5.468 4.058 -22.786 1.00 85.06 98 HIS A C 1
ATOM 757 O O . HIS A 1 98 ? 5.682 3.882 -23.983 1.00 85.06 98 HIS A O 1
ATOM 763 N N . ASP A 1 99 ? 6.450 4.110 -21.887 1.00 84.44 99 ASP A N 1
ATOM 764 C CA . ASP A 1 99 ? 7.867 4.079 -22.247 1.00 84.44 99 ASP A CA 1
ATOM 765 C C . ASP A 1 99 ? 8.268 2.731 -22.864 1.00 84.44 99 ASP A C 1
ATOM 767 O O . ASP A 1 99 ? 8.995 2.705 -23.856 1.00 84.44 99 ASP A O 1
ATOM 771 N N . LEU A 1 100 ? 7.736 1.614 -22.353 1.00 84.44 100 LEU A N 1
ATOM 772 C CA . LEU A 1 100 ? 7.954 0.279 -22.923 1.00 84.44 100 LEU A CA 1
ATOM 773 C C . LEU A 1 100 ? 7.389 0.155 -24.344 1.00 84.44 100 LEU A C 1
ATOM 775 O O . LEU A 1 100 ? 8.048 -0.390 -25.226 1.00 84.44 100 LEU A O 1
ATOM 779 N N . VAL A 1 101 ? 6.188 0.685 -24.592 1.00 83.06 101 VAL A N 1
ATOM 780 C CA . VAL A 1 101 ? 5.588 0.691 -25.938 1.00 83.06 101 VAL A CA 1
ATOM 781 C C . VAL A 1 101 ? 6.356 1.633 -26.872 1.00 83.06 101 VAL A C 1
ATOM 783 O O . VAL A 1 101 ? 6.575 1.319 -28.044 1.00 83.06 101 VAL A O 1
ATOM 786 N N . CYS A 1 102 ? 6.811 2.772 -26.352 1.00 77.50 102 CYS A N 1
ATOM 787 C CA . CYS A 1 102 ? 7.574 3.762 -27.099 1.00 77.50 102 CYS A CA 1
ATOM 788 C C . CYS A 1 102 ? 8.982 3.315 -27.479 1.00 77.50 102 CYS A C 1
ATOM 790 O O . CYS A 1 102 ? 9.464 3.726 -28.527 1.00 77.50 102 CYS A O 1
ATOM 792 N N . GLN A 1 103 ? 9.634 2.437 -26.713 1.00 67.50 103 GLN A N 1
ATOM 793 C CA . GLN A 1 103 ? 10.927 1.861 -27.111 1.00 67.50 103 GLN A CA 1
ATOM 794 C C . GLN A 1 103 ? 10.869 1.150 -28.478 1.00 67.50 103 GLN A C 1
ATOM 796 O O . GLN A 1 103 ? 11.890 1.025 -29.149 1.00 67.50 103 GLN A O 1
ATOM 801 N N . HIS A 1 104 ? 9.680 0.728 -28.925 1.00 62.81 104 HIS A N 1
ATOM 802 C CA . HIS A 1 104 ? 9.453 0.126 -30.240 1.00 62.81 104 HIS A CA 1
ATOM 803 C C . HIS A 1 104 ? 9.078 1.126 -31.357 1.00 62.81 104 HIS A C 1
ATOM 805 O O . HIS A 1 104 ? 9.028 0.734 -32.523 1.00 62.81 104 HIS A O 1
ATOM 811 N N . ARG A 1 105 ? 8.830 2.412 -31.055 1.00 62.78 105 ARG A N 1
ATOM 812 C CA . ARG A 1 105 ? 8.502 3.454 -32.050 1.00 62.78 105 ARG A CA 1
ATOM 813 C C . ARG A 1 105 ? 9.495 4.616 -31.997 1.00 62.78 105 ARG A C 1
ATOM 815 O O . ARG A 1 105 ? 9.738 5.198 -30.951 1.00 62.78 105 ARG A O 1
ATOM 822 N N . LYS A 1 106 ? 10.021 5.014 -33.159 1.00 56.66 106 LYS A N 1
ATOM 823 C CA . LYS A 1 106 ? 11.068 6.049 -33.275 1.00 56.66 106 LYS A CA 1
ATOM 824 C C . LYS A 1 106 ? 10.622 7.478 -32.912 1.00 56.66 106 LYS A C 1
ATOM 826 O O . LYS A 1 106 ? 11.481 8.285 -32.580 1.00 56.66 106 LYS A O 1
ATOM 831 N N . ASP A 1 107 ? 9.320 7.774 -32.889 1.00 63.31 107 ASP A N 1
ATOM 832 C CA . ASP A 1 107 ? 8.786 9.139 -32.709 1.00 63.31 107 ASP A CA 1
ATOM 833 C C . ASP A 1 107 ? 8.079 9.343 -31.365 1.00 63.31 107 ASP A C 1
ATOM 835 O O . ASP A 1 107 ? 6.921 9.761 -31.289 1.00 63.31 107 ASP A O 1
ATOM 839 N N . CYS A 1 108 ? 8.769 9.020 -30.275 1.00 67.19 108 CYS A N 1
ATOM 840 C CA . CYS A 1 108 ? 8.180 9.081 -28.947 1.00 67.19 108 CYS A CA 1
ATOM 841 C C . CYS A 1 108 ? 8.629 10.303 -28.154 1.00 67.19 108 CYS A C 1
ATOM 843 O O . CYS A 1 108 ? 9.780 10.435 -27.739 1.00 67.19 108 CYS A O 1
ATOM 845 N N . LYS A 1 109 ? 7.678 11.213 -27.926 1.00 70.75 109 LYS A N 1
ATOM 846 C CA . LYS A 1 109 ? 7.887 12.412 -27.119 1.00 70.75 109 LYS A CA 1
ATOM 847 C C . LYS A 1 109 ? 7.788 12.061 -25.637 1.00 70.75 109 LYS A C 1
ATOM 849 O O . LYS A 1 109 ? 6.801 11.484 -25.194 1.00 70.75 109 LYS A O 1
ATOM 854 N N . ASN A 1 110 ? 8.789 12.473 -24.865 1.00 70.88 110 ASN A N 1
ATOM 855 C CA . ASN A 1 110 ? 8.765 12.340 -23.413 1.00 70.88 110 ASN A CA 1
ATOM 856 C C . ASN A 1 110 ? 7.648 13.211 -22.818 1.00 70.88 110 ASN A C 1
ATOM 858 O O . ASN A 1 110 ? 7.687 14.442 -22.899 1.00 70.88 110 ASN A O 1
ATOM 862 N N . ILE A 1 111 ? 6.647 12.563 -22.225 1.00 77.75 111 ILE A N 1
ATOM 863 C CA . ILE A 1 111 ? 5.540 13.209 -21.516 1.00 77.75 111 ILE A CA 1
ATOM 864 C C . ILE A 1 111 ? 5.886 13.254 -20.024 1.00 77.75 111 ILE A C 1
ATOM 866 O O . ILE A 1 111 ? 6.403 12.289 -19.462 1.00 77.75 111 ILE A O 1
ATOM 870 N N . LYS A 1 112 ? 5.602 14.380 -19.356 1.00 83.88 112 LYS A N 1
ATOM 871 C CA . LYS A 1 112 ? 5.835 14.510 -17.908 1.00 83.88 112 LYS A CA 1
ATOM 872 C C . LYS A 1 112 ? 4.938 13.546 -17.126 1.00 83.88 112 LYS A C 1
ATOM 874 O O . LYS A 1 112 ? 3.744 13.453 -17.407 1.00 83.88 112 LYS A O 1
ATOM 879 N N . THR A 1 113 ? 5.477 12.937 -16.068 1.00 84.56 113 THR A N 1
ATOM 880 C CA . THR A 1 113 ? 4.753 12.030 -15.155 1.00 84.56 113 THR A CA 1
ATOM 881 C C . THR A 1 113 ? 3.446 12.631 -14.628 1.00 84.56 113 THR A C 1
ATOM 883 O O . THR A 1 113 ? 2.459 11.917 -14.487 1.00 84.56 113 THR A O 1
ATOM 886 N N . THR A 1 114 ? 3.400 13.950 -14.401 1.00 87.94 114 THR A N 1
ATOM 887 C CA . THR A 1 114 ? 2.198 14.669 -13.946 1.00 87.94 114 THR A CA 1
ATOM 888 C C . THR A 1 114 ? 0.987 14.428 -14.849 1.00 87.94 114 THR A C 1
ATOM 890 O O . THR A 1 114 ? -0.115 14.248 -14.343 1.00 87.94 114 THR A O 1
ATOM 893 N N . TYR A 1 115 ? 1.174 14.358 -16.170 1.00 88.19 115 TYR A N 1
ATOM 894 C CA . TYR A 1 115 ? 0.064 14.095 -17.090 1.00 88.19 115 TYR A CA 1
ATOM 895 C C . TYR A 1 115 ? -0.467 12.667 -16.949 1.00 88.19 115 TYR A C 1
ATOM 897 O O . TYR A 1 115 ? -1.677 12.468 -16.958 1.00 88.19 115 TYR A O 1
ATOM 905 N N . PHE A 1 116 ? 0.408 11.681 -16.738 1.00 88.88 116 PHE A N 1
ATOM 906 C CA . PHE A 1 116 ? -0.016 10.302 -16.482 1.00 88.88 116 PHE A CA 1
ATOM 907 C C . PHE A 1 116 ? -0.757 10.156 -15.150 1.00 88.88 116 PHE A C 1
ATOM 909 O O . PHE A 1 116 ? -1.729 9.407 -15.078 1.00 88.88 116 PHE A O 1
ATOM 916 N N . ILE A 1 117 ? -0.353 10.903 -14.116 1.00 90.94 117 ILE A N 1
ATOM 917 C CA . ILE A 1 117 ? -1.089 10.960 -12.843 1.00 90.94 117 ILE A CA 1
ATOM 918 C C . ILE A 1 117 ? -2.487 11.550 -13.066 1.00 90.94 117 ILE A C 1
ATOM 920 O O . ILE A 1 117 ? -3.464 10.976 -12.599 1.00 90.94 117 ILE A O 1
ATOM 924 N N . MET A 1 118 ? -2.608 12.641 -13.830 1.00 91.19 118 MET A N 1
ATOM 925 C CA . MET A 1 118 ? -3.908 13.251 -14.147 1.00 91.19 118 MET A CA 1
ATOM 926 C C . MET A 1 118 ? -4.827 12.309 -14.939 1.00 91.19 118 MET A C 1
ATOM 928 O O . MET A 1 118 ? -6.025 12.258 -14.671 1.00 91.19 118 MET A O 1
ATOM 932 N N . ILE A 1 119 ? -4.277 11.534 -15.880 1.00 90.62 119 ILE A N 1
ATOM 933 C CA . ILE A 1 119 ? -5.029 10.506 -16.621 1.00 90.62 119 ILE A CA 1
ATOM 934 C C . ILE A 1 119 ? -5.507 9.395 -15.676 1.00 90.62 119 ILE A C 1
ATOM 936 O O . ILE A 1 119 ? -6.646 8.950 -15.765 1.00 90.62 119 ILE A O 1
ATOM 940 N N . PHE A 1 120 ? -4.664 8.945 -14.747 1.00 90.31 120 PHE A N 1
ATOM 941 C CA . PHE A 1 120 ? -5.067 7.936 -13.765 1.00 90.31 120 PHE A CA 1
ATOM 942 C C . PHE A 1 120 ? -6.152 8.458 -12.806 1.00 90.31 120 PHE A C 1
ATOM 944 O O . PHE A 1 120 ? -7.100 7.737 -12.479 1.00 90.31 120 PHE A O 1
ATOM 951 N N . ALA A 1 121 ? -6.041 9.727 -12.406 1.00 90.88 121 ALA A N 1
ATOM 952 C CA . ALA A 1 121 ? -7.001 10.404 -11.544 1.00 90.88 121 ALA A CA 1
ATOM 953 C C . ALA A 1 121 ? -8.365 10.596 -12.222 1.00 90.88 121 ALA A C 1
ATOM 955 O O . ALA A 1 121 ? -9.392 10.420 -11.571 1.00 90.88 121 ALA A O 1
ATOM 956 N N . SER A 1 122 ? -8.408 10.899 -13.525 1.00 90.75 122 SER A N 1
ATOM 957 C CA . SER A 1 122 ? -9.682 11.051 -14.240 1.00 90.75 122 SER A CA 1
ATOM 958 C C . SER A 1 122 ? -10.474 9.742 -14.296 1.00 90.75 122 SER A C 1
ATOM 960 O O . SER A 1 122 ? -11.688 9.758 -14.108 1.00 90.75 122 SER A O 1
ATOM 962 N N . VAL A 1 123 ? -9.801 8.596 -14.451 1.00 87.38 123 VAL A N 1
ATOM 963 C CA . VAL A 1 123 ? -10.448 7.276 -14.360 1.00 87.38 123 VAL A CA 1
ATOM 964 C C . VAL A 1 123 ? -11.040 7.052 -12.965 1.00 87.38 123 VAL A C 1
ATOM 966 O O . VAL A 1 123 ? -12.191 6.636 -12.855 1.00 87.38 123 VAL A O 1
ATOM 969 N N . HIS A 1 124 ? -10.302 7.378 -11.897 1.00 86.38 124 HIS A N 1
ATOM 970 C CA . HIS A 1 124 ? -10.801 7.259 -10.518 1.00 86.38 124 HIS A CA 1
ATOM 971 C C . HIS A 1 124 ? -11.984 8.186 -10.240 1.00 86.38 124 HIS A C 1
ATOM 973 O O . HIS A 1 124 ? -12.922 7.790 -9.557 1.00 86.38 124 HIS A O 1
ATOM 979 N N . PHE A 1 125 ? -11.974 9.389 -10.811 1.00 87.69 125 PHE A N 1
ATOM 980 C CA . PHE A 1 125 ? -13.086 10.327 -10.714 1.00 87.69 125 PHE A CA 1
ATOM 981 C C . PHE A 1 125 ? -14.358 9.789 -11.384 1.00 87.69 125 PHE A C 1
ATOM 983 O O . PHE A 1 125 ? -15.451 9.943 -10.851 1.00 87.69 125 PHE A O 1
ATOM 990 N N . VAL A 1 126 ? -14.242 9.113 -12.529 1.00 85.69 126 VAL A N 1
ATOM 991 C CA . VAL A 1 126 ? -15.400 8.455 -13.159 1.00 85.69 126 VAL A CA 1
ATOM 992 C C . VAL A 1 126 ? -15.880 7.275 -12.311 1.00 85.69 126 VAL A C 1
ATOM 994 O O . VAL A 1 126 ? -17.082 7.109 -12.114 1.00 85.69 126 VAL A O 1
ATOM 997 N N . LEU A 1 127 ? -14.956 6.482 -11.763 1.00 81.00 127 LEU A N 1
ATOM 998 C CA . LEU A 1 127 ? -15.296 5.359 -10.886 1.00 81.00 127 LEU A CA 1
ATOM 999 C C . LEU A 1 127 ? -15.964 5.810 -9.578 1.00 81.00 127 LEU A C 1
ATOM 1001 O O . LEU A 1 127 ? -16.853 5.112 -9.100 1.00 81.00 127 LEU A O 1
ATOM 1005 N N . SER A 1 128 ? -15.605 6.974 -9.023 1.00 82.38 128 SER A N 1
ATOM 1006 C CA . SER A 1 128 ? -16.229 7.503 -7.798 1.00 82.38 128 SER A CA 1
ATOM 1007 C C . SER A 1 128 ? -17.690 7.913 -7.988 1.00 82.38 128 SER A C 1
ATOM 1009 O O . SER A 1 128 ? -18.438 7.982 -7.016 1.00 82.38 128 SER A O 1
ATOM 1011 N N . HIS A 1 129 ? -18.121 8.135 -9.232 1.00 80.62 129 HIS A N 1
ATOM 1012 C CA . HIS A 1 129 ? -19.516 8.417 -9.560 1.00 80.62 129 HIS A CA 1
ATOM 1013 C C . HIS A 1 129 ? -20.382 7.153 -9.643 1.00 80.62 129 HIS A C 1
ATOM 1015 O O . HIS A 1 129 ? -21.591 7.278 -9.824 1.00 80.62 129 HIS A O 1
ATOM 1021 N N . LEU A 1 130 ? -19.813 5.946 -9.520 1.00 77.12 130 LEU A N 1
ATOM 1022 C CA . LEU A 1 130 ? -20.578 4.699 -9.509 1.00 77.12 130 LEU A CA 1
ATOM 1023 C C . LEU A 1 130 ? -21.148 4.445 -8.098 1.00 77.12 130 LEU A C 1
ATOM 1025 O O . LEU A 1 130 ? -20.392 4.108 -7.190 1.00 77.12 130 LEU A O 1
ATOM 1029 N N . PRO A 1 131 ? -22.477 4.527 -7.891 1.00 63.88 131 PRO A N 1
ATOM 1030 C CA . PRO A 1 131 ? -23.081 4.410 -6.560 1.00 63.88 131 PRO A CA 1
ATOM 1031 C C . PRO A 1 131 ? -23.285 2.955 -6.096 1.00 63.88 131 PRO A C 1
ATOM 1033 O O . PRO A 1 131 ? -23.814 2.722 -5.012 1.00 63.88 131 PRO A O 1
ATOM 103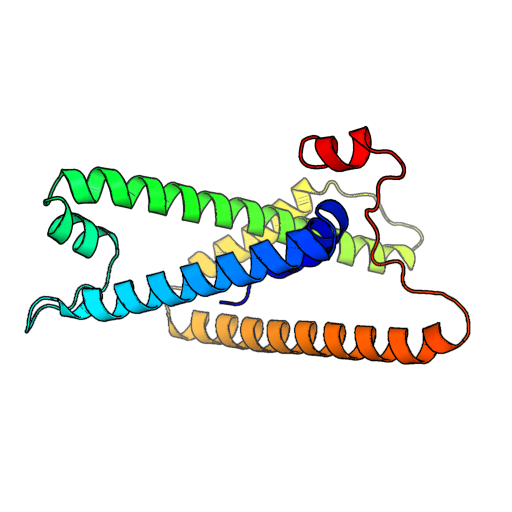6 N N . ASN A 1 132 ? -22.919 1.958 -6.911 1.00 74.12 132 ASN A N 1
ATOM 1037 C CA . ASN A 1 132 ? -23.252 0.554 -6.670 1.00 74.12 132 ASN A CA 1
ATOM 1038 C C . ASN A 1 132 ? -22.068 -0.245 -6.110 1.00 74.12 132 ASN A C 1
ATOM 1040 O O . ASN A 1 132 ? -21.077 -0.469 -6.805 1.00 74.12 132 ASN A O 1
ATOM 1044 N N . PHE A 1 133 ? -22.235 -0.816 -4.914 1.00 67.12 133 PHE A N 1
ATOM 1045 C CA . PHE A 1 133 ? -21.294 -1.782 -4.324 1.00 67.12 133 PHE A CA 1
ATOM 1046 C C . PHE A 1 133 ? -21.025 -3.000 -5.230 1.00 67.12 133 PHE A C 1
ATOM 1048 O O . PHE A 1 133 ? -19.910 -3.519 -5.255 1.00 67.12 133 PHE A O 1
ATOM 1055 N N . ASN A 1 134 ? -22.006 -3.404 -6.046 1.00 72.12 134 ASN A N 1
ATOM 1056 C CA . ASN A 1 134 ? -21.840 -4.468 -7.045 1.00 72.12 134 ASN A CA 1
ATOM 1057 C C . ASN A 1 134 ? -20.878 -4.105 -8.191 1.00 72.12 134 ASN A C 1
ATOM 1059 O O . ASN A 1 134 ? -20.319 -5.002 -8.811 1.00 72.12 134 ASN A O 1
ATOM 1063 N N . ALA A 1 135 ? -20.658 -2.820 -8.486 1.00 67.62 135 ALA A N 1
ATOM 1064 C CA . ALA A 1 135 ? -19.648 -2.416 -9.468 1.00 67.62 135 ALA A CA 1
ATOM 1065 C C . ALA A 1 135 ? -18.227 -2.523 -8.885 1.00 67.62 135 ALA A C 1
ATOM 1067 O O . ALA A 1 135 ? -17.273 -2.847 -9.592 1.00 67.62 135 ALA A O 1
ATOM 1068 N N . ILE A 1 136 ? -18.093 -2.305 -7.574 1.00 72.31 136 ILE A N 1
ATOM 1069 C CA . ILE A 1 136 ? -16.813 -2.338 -6.858 1.00 72.31 136 ILE A CA 1
ATOM 1070 C C . ILE A 1 136 ? -16.342 -3.780 -6.628 1.00 72.31 136 ILE A C 1
ATOM 1072 O O . ILE A 1 136 ? -15.141 -4.047 -6.682 1.00 72.31 136 ILE A O 1
ATOM 1076 N N . SER A 1 137 ? -17.259 -4.736 -6.439 1.00 79.75 137 SER A N 1
ATOM 1077 C CA . SER A 1 137 ? -16.900 -6.154 -6.275 1.00 79.75 137 SER A CA 1
ATOM 1078 C C . SER A 1 137 ? -16.161 -6.718 -7.495 1.00 79.75 137 SER A C 1
ATOM 1080 O O . SER A 1 137 ? -15.203 -7.472 -7.328 1.00 79.75 137 SER A O 1
ATOM 1082 N N . GLY A 1 138 ? -16.518 -6.291 -8.712 1.00 81.56 138 GLY A N 1
ATOM 1083 C CA . GLY A 1 138 ? -15.799 -6.659 -9.936 1.00 81.56 138 GLY A CA 1
ATOM 1084 C C . GLY A 1 138 ? -14.355 -6.146 -9.956 1.00 81.56 138 GLY A C 1
ATOM 1085 O O . GLY A 1 138 ? -13.431 -6.893 -10.281 1.00 81.56 138 GLY A O 1
ATOM 1086 N N . ILE A 1 139 ? -14.140 -4.897 -9.535 1.00 82.19 139 ILE A N 1
ATOM 1087 C CA . ILE A 1 139 ? -12.799 -4.300 -9.419 1.00 82.19 139 ILE A CA 1
ATOM 1088 C C . ILE A 1 139 ? -11.988 -5.019 -8.331 1.00 82.19 139 ILE A C 1
ATOM 1090 O O . ILE A 1 139 ? -10.812 -5.314 -8.535 1.00 82.19 139 ILE A O 1
ATOM 1094 N N . SER A 1 140 ? -12.616 -5.354 -7.200 1.00 83.69 140 SER A N 1
ATOM 1095 C CA . SER A 1 140 ? -11.988 -6.115 -6.115 1.00 83.69 140 SER A CA 1
ATOM 1096 C C . SER A 1 140 ? -11.561 -7.515 -6.565 1.00 83.69 140 SER A C 1
ATOM 1098 O O . SER A 1 140 ? -10.430 -7.927 -6.301 1.00 83.69 140 SER A O 1
ATOM 1100 N N . LEU A 1 141 ? -12.415 -8.218 -7.316 1.00 85.25 141 LEU A N 1
ATOM 1101 C CA . LEU A 1 141 ? -12.090 -9.525 -7.885 1.00 85.25 141 LEU A CA 1
ATOM 1102 C C . LEU A 1 141 ? -10.907 -9.430 -8.857 1.00 85.25 141 LEU A C 1
ATOM 1104 O O . LEU A 1 141 ? -9.965 -10.215 -8.759 1.00 85.25 141 LEU A O 1
ATOM 1108 N N . ALA A 1 142 ? -10.912 -8.441 -9.755 1.00 85.38 142 ALA A N 1
ATOM 1109 C CA . ALA A 1 142 ? -9.795 -8.202 -10.665 1.00 85.38 142 ALA A CA 1
ATOM 1110 C C . ALA A 1 142 ? -8.494 -7.894 -9.902 1.00 85.38 142 ALA A C 1
ATOM 1112 O O . ALA A 1 142 ? -7.444 -8.452 -10.220 1.00 85.38 142 ALA A O 1
ATOM 1113 N N . ALA A 1 143 ? -8.558 -7.068 -8.853 1.00 83.25 143 ALA A N 1
ATOM 1114 C CA . ALA A 1 143 ? -7.412 -6.774 -7.998 1.00 83.25 143 ALA A CA 1
ATOM 1115 C C . ALA A 1 143 ? -6.879 -8.033 -7.292 1.00 83.25 143 ALA A C 1
ATOM 1117 O O . ALA A 1 143 ? -5.663 -8.231 -7.229 1.00 83.25 143 ALA A O 1
ATOM 1118 N N . ALA A 1 144 ? -7.763 -8.916 -6.818 1.00 85.81 144 ALA A N 1
ATOM 1119 C CA . ALA A 1 144 ? -7.383 -10.194 -6.221 1.00 85.81 144 ALA A CA 1
ATOM 1120 C C . ALA A 1 144 ? -6.680 -11.112 -7.237 1.00 85.81 144 ALA A C 1
ATOM 1122 O O . ALA A 1 144 ? -5.611 -11.647 -6.941 1.00 85.81 144 ALA A O 1
ATOM 1123 N N . ILE A 1 145 ? -7.216 -11.234 -8.457 1.00 88.12 145 ILE A N 1
ATOM 1124 C CA . ILE A 1 145 ? -6.604 -12.019 -9.543 1.00 88.12 145 ILE A CA 1
ATOM 1125 C C . ILE A 1 145 ? -5.222 -11.465 -9.906 1.00 88.12 145 ILE A C 1
ATOM 1127 O O . ILE A 1 145 ? -4.259 -12.227 -10.017 1.00 88.12 145 ILE A O 1
ATOM 1131 N N . MET A 1 146 ? -5.093 -10.144 -10.049 1.00 86.75 146 MET A N 1
ATOM 1132 C CA . MET A 1 146 ? -3.810 -9.496 -10.337 1.00 86.75 146 MET A CA 1
ATOM 1133 C C . MET A 1 146 ? -2.798 -9.738 -9.216 1.00 86.75 146 MET A C 1
ATOM 1135 O O . MET A 1 146 ? -1.652 -10.079 -9.488 1.00 86.75 146 MET A O 1
ATOM 1139 N N . SER A 1 147 ? -3.221 -9.617 -7.957 1.00 84.94 147 SER A N 1
ATOM 1140 C CA . SER A 1 147 ? -2.393 -9.903 -6.783 1.00 84.94 147 SER A CA 1
ATOM 1141 C C . SER A 1 147 ? -1.866 -11.341 -6.774 1.00 84.94 147 SER A C 1
ATOM 1143 O O . SER A 1 147 ? -0.673 -11.560 -6.560 1.00 84.94 147 SER A O 1
ATOM 1145 N N . LEU A 1 148 ? -2.742 -12.319 -7.024 1.00 86.75 148 LEU A N 1
ATOM 1146 C CA . LEU A 1 148 ? -2.347 -13.725 -7.114 1.00 86.75 148 LEU A CA 1
ATOM 1147 C C . LEU A 1 148 ? -1.356 -13.929 -8.258 1.00 86.75 148 LEU A C 1
ATOM 1149 O O . LEU A 1 148 ? -0.295 -14.504 -8.044 1.00 86.75 148 LEU A O 1
ATOM 1153 N N . SER A 1 149 ? -1.641 -13.357 -9.428 1.00 88.25 149 SER A N 1
ATOM 1154 C CA . SER A 1 149 ? -0.770 -13.436 -10.603 1.00 88.25 149 SER A CA 1
ATOM 1155 C C . SER A 1 149 ? 0.623 -12.862 -10.327 1.00 88.25 149 SER A C 1
ATOM 1157 O O . SER A 1 149 ? 1.623 -13.521 -10.602 1.00 88.25 149 SER A O 1
ATOM 1159 N N . TYR A 1 150 ? 0.714 -11.672 -9.722 1.00 83.38 150 TYR A N 1
ATOM 1160 C CA . TYR A 1 150 ? 1.996 -11.066 -9.349 1.00 83.38 150 TYR A CA 1
ATOM 1161 C C . TYR A 1 150 ? 2.761 -11.913 -8.333 1.00 83.38 150 TYR A C 1
ATOM 1163 O O . TYR A 1 150 ? 3.972 -12.078 -8.471 1.00 83.38 150 TYR A O 1
ATOM 1171 N N . SER A 1 151 ? 2.071 -12.469 -7.334 1.00 84.19 151 SER A N 1
ATOM 1172 C CA . SER A 1 151 ? 2.690 -13.354 -6.347 1.00 84.19 151 SER A CA 1
ATOM 1173 C C . SER A 1 151 ? 3.226 -14.631 -6.997 1.00 84.19 151 SER A C 1
ATOM 1175 O O . SER A 1 151 ? 4.375 -14.996 -6.754 1.00 84.19 151 SER A O 1
ATOM 1177 N N . THR A 1 152 ? 2.452 -15.256 -7.889 1.00 86.88 152 THR A N 1
ATOM 1178 C CA . THR A 1 152 ? 2.868 -16.447 -8.635 1.00 86.88 152 THR A CA 1
ATOM 1179 C C . THR A 1 152 ? 4.062 -16.151 -9.538 1.00 86.88 152 THR A C 1
ATOM 1181 O O . THR A 1 152 ? 5.034 -16.899 -9.503 1.00 86.88 152 THR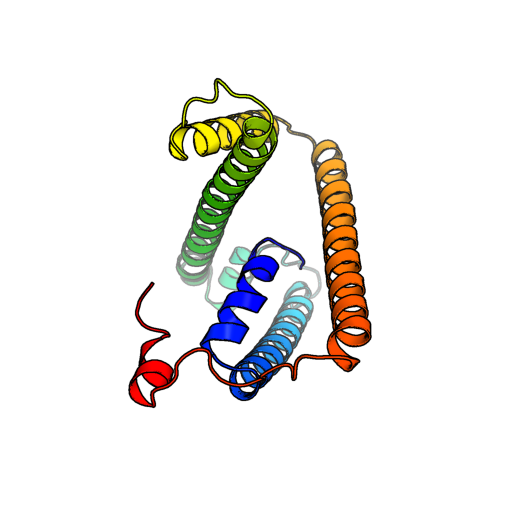 A O 1
ATOM 1184 N N . ILE A 1 153 ? 4.049 -15.044 -10.291 1.00 86.44 153 ILE A N 1
ATOM 1185 C CA . ILE A 1 153 ? 5.184 -14.630 -11.133 1.00 86.44 153 ILE A CA 1
ATOM 1186 C C . ILE A 1 153 ? 6.426 -14.387 -10.275 1.00 86.44 153 ILE A C 1
ATOM 1188 O O . ILE A 1 153 ? 7.507 -14.853 -10.626 1.00 86.44 153 ILE A O 1
ATOM 1192 N N . ALA A 1 154 ? 6.290 -13.694 -9.140 1.00 83.19 154 ALA A N 1
ATOM 1193 C CA . ALA A 1 154 ? 7.405 -13.451 -8.231 1.00 83.19 154 ALA A CA 1
ATOM 1194 C C . ALA A 1 154 ? 7.990 -14.763 -7.683 1.00 83.19 154 ALA A C 1
ATOM 1196 O O . ALA A 1 154 ? 9.211 -14.910 -7.616 1.00 83.19 154 ALA A O 1
ATOM 1197 N N . TRP A 1 155 ? 7.138 -15.731 -7.337 1.00 85.31 155 TRP A N 1
ATOM 1198 C CA . TRP A 1 155 ? 7.554 -17.060 -6.892 1.00 85.31 155 TRP A CA 1
ATOM 1199 C C . TRP A 1 155 ? 8.284 -17.831 -7.991 1.00 85.31 155 TRP A C 1
ATOM 1201 O O . TRP A 1 155 ? 9.410 -18.275 -7.780 1.00 85.31 155 TRP A O 1
ATOM 1211 N N . VAL A 1 156 ? 7.681 -17.929 -9.179 1.00 86.75 156 VAL A N 1
ATOM 1212 C CA . VAL A 1 156 ? 8.258 -18.628 -10.335 1.00 86.75 156 VAL A CA 1
ATOM 1213 C C . VAL A 1 156 ? 9.592 -18.001 -10.727 1.00 86.75 156 VAL A C 1
ATOM 1215 O O . VAL A 1 156 ? 10.579 -18.716 -10.835 1.00 86.75 156 VAL A O 1
ATOM 1218 N N . ALA A 1 157 ? 9.668 -16.674 -10.841 1.00 83.75 157 ALA A N 1
ATOM 1219 C CA . ALA A 1 157 ? 10.909 -15.975 -11.165 1.00 83.75 157 ALA 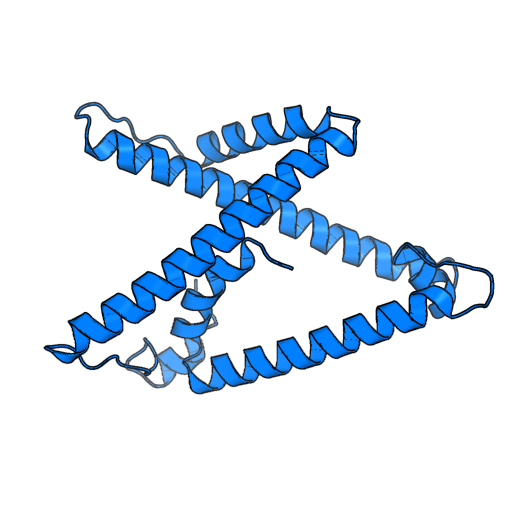A CA 1
ATOM 1220 C C . ALA A 1 157 ? 11.992 -16.155 -10.087 1.00 83.75 157 ALA A C 1
ATOM 1222 O O . ALA A 1 157 ? 13.179 -16.184 -10.405 1.00 83.75 157 ALA A O 1
ATOM 1223 N N . SER A 1 158 ? 11.610 -16.281 -8.812 1.00 81.00 158 SER A N 1
ATOM 1224 C CA . SER A 1 158 ? 12.558 -16.546 -7.721 1.00 81.00 158 SER A CA 1
ATOM 1225 C C . SER A 1 158 ? 13.107 -17.974 -7.771 1.00 81.00 158 SER A C 1
ATOM 1227 O O . SER A 1 158 ? 14.292 -18.184 -7.512 1.00 81.00 158 SER A O 1
ATOM 1229 N N . VAL A 1 159 ? 12.265 -18.951 -8.120 1.00 83.81 159 VAL A N 1
ATOM 1230 C CA . VAL A 1 159 ? 12.676 -20.350 -8.308 1.00 83.81 159 VAL A CA 1
ATOM 1231 C C . VAL A 1 159 ? 13.537 -20.497 -9.561 1.00 83.81 159 VAL A C 1
ATOM 1233 O O . VAL A 1 159 ? 14.610 -21.086 -9.486 1.00 83.81 159 VAL A O 1
ATOM 1236 N N . ASP A 1 160 ? 13.124 -19.906 -10.679 1.00 81.44 160 ASP A N 1
ATOM 1237 C CA . ASP A 1 160 ? 13.862 -19.920 -11.944 1.00 81.44 160 ASP A CA 1
ATOM 1238 C C . ASP A 1 160 ? 15.259 -19.303 -11.789 1.00 81.44 160 ASP A C 1
ATOM 1240 O O . ASP A 1 160 ? 16.267 -19.931 -12.115 1.00 81.44 160 ASP A O 1
ATOM 1244 N N . LYS A 1 161 ? 15.352 -18.134 -11.137 1.00 72.38 161 LYS A N 1
ATOM 1245 C CA . LYS A 1 161 ? 16.646 -17.532 -10.785 1.00 72.38 161 LYS A CA 1
ATOM 1246 C C . LYS A 1 161 ? 17.493 -18.424 -9.888 1.00 72.38 161 LYS A C 1
ATOM 1248 O O . LYS A 1 161 ? 18.710 -18.410 -10.029 1.00 72.38 161 LYS A O 1
ATOM 1253 N N . ARG A 1 162 ? 16.902 -19.177 -8.957 1.00 65.25 162 ARG A N 1
ATOM 1254 C CA . ARG A 1 162 ? 17.657 -20.134 -8.134 1.00 65.25 162 ARG A CA 1
ATOM 1255 C C . ARG A 1 162 ? 18.234 -21.248 -9.005 1.00 65.25 162 ARG A C 1
ATOM 1257 O O . ARG A 1 162 ? 19.412 -21.544 -8.870 1.00 65.25 162 ARG A O 1
ATOM 1264 N N . VAL A 1 163 ? 17.435 -21.824 -9.903 1.00 68.81 163 VAL A N 1
ATOM 1265 C CA . VAL A 1 163 ? 17.857 -22.919 -10.792 1.00 68.81 163 VAL A CA 1
ATOM 1266 C C . VAL A 1 163 ? 18.938 -22.460 -11.779 1.00 68.81 163 VAL A C 1
ATOM 1268 O O . VAL A 1 163 ? 19.937 -23.155 -11.932 1.00 68.81 163 VAL A O 1
ATOM 1271 N N . HIS A 1 164 ? 18.803 -21.272 -12.376 1.00 59.78 164 HIS A N 1
ATOM 1272 C CA . HIS A 1 164 ? 19.799 -20.719 -13.302 1.00 59.78 164 HIS A CA 1
ATOM 1273 C C . HIS A 1 164 ? 21.084 -20.222 -12.611 1.00 59.78 164 HIS A C 1
ATOM 1275 O O . HIS A 1 164 ? 22.177 -20.449 -13.125 1.00 59.78 164 HIS A O 1
ATOM 1281 N N . ASN A 1 165 ? 20.996 -19.595 -11.430 1.00 55.72 165 ASN A N 1
ATOM 1282 C CA . ASN A 1 165 ? 22.176 -19.068 -10.725 1.00 55.72 165 ASN A CA 1
ATOM 1283 C C . ASN A 1 165 ? 22.965 -20.128 -9.941 1.00 55.72 165 ASN A C 1
ATOM 1285 O O . ASN A 1 165 ? 24.045 -19.814 -9.444 1.00 55.72 165 ASN A O 1
ATOM 1289 N N . HIS A 1 166 ? 22.489 -21.379 -9.863 1.00 49.78 166 HIS A N 1
ATOM 1290 C CA . HIS A 1 166 ? 23.316 -22.498 -9.394 1.00 49.78 166 HIS A CA 1
ATOM 1291 C C . HIS A 1 166 ? 24.536 -22.757 -10.297 1.00 49.78 166 HIS A C 1
ATOM 1293 O O . HIS A 1 166 ? 25.441 -23.465 -9.861 1.00 49.78 166 HIS A O 1
ATOM 1299 N N . VAL A 1 167 ? 24.578 -22.182 -11.508 1.00 51.91 167 VAL A N 1
ATOM 1300 C CA . VAL A 1 167 ? 25.706 -22.339 -12.432 1.00 51.91 167 VAL A CA 1
ATOM 1301 C C . VAL A 1 167 ? 26.744 -21.212 -12.326 1.00 51.91 167 VAL A C 1
ATOM 1303 O O . VAL A 1 167 ? 27.905 -21.549 -12.485 1.00 51.91 167 VAL A O 1
ATOM 1306 N N . ASP A 1 168 ? 26.425 -19.949 -11.966 1.00 45.84 168 ASP A N 1
ATOM 1307 C CA . ASP A 1 168 ? 27.460 -18.880 -12.015 1.00 45.84 168 ASP A CA 1
ATOM 1308 C C . ASP A 1 168 ? 27.376 -17.651 -11.068 1.00 45.84 168 ASP A C 1
ATOM 1310 O O . ASP A 1 168 ? 28.264 -16.804 -11.145 1.00 45.84 168 ASP A O 1
ATOM 1314 N N . VAL A 1 169 ? 26.418 -17.478 -10.136 1.00 53.44 169 VAL A N 1
ATOM 1315 C CA . VAL A 1 169 ? 26.474 -16.303 -9.216 1.00 53.44 169 VAL A CA 1
ATOM 1316 C C . VAL A 1 169 ? 25.939 -16.613 -7.817 1.00 53.44 169 VAL A C 1
ATOM 1318 O O . VAL A 1 169 ? 24.751 -16.877 -7.628 1.00 53.44 169 VAL A O 1
ATOM 1321 N N . ALA A 1 170 ? 26.807 -16.505 -6.805 1.00 50.06 170 ALA A N 1
ATOM 1322 C CA . ALA A 1 170 ? 26.414 -16.550 -5.401 1.00 50.06 170 ALA A CA 1
ATOM 1323 C C . ALA A 1 170 ? 25.460 -15.383 -5.087 1.00 50.06 170 ALA A C 1
ATOM 1325 O O . ALA A 1 170 ? 25.822 -14.215 -5.213 1.00 50.06 170 ALA A O 1
ATOM 1326 N N . VAL A 1 171 ? 24.225 -15.695 -4.686 1.00 58.28 171 VAL A N 1
ATOM 1327 C CA . VAL A 1 171 ? 23.259 -14.689 -4.224 1.00 58.28 171 VAL A CA 1
ATOM 1328 C C . VAL A 1 171 ? 23.809 -14.058 -2.945 1.00 58.28 171 VAL A C 1
ATOM 1330 O O . VAL A 1 171 ? 23.871 -14.712 -1.905 1.00 58.28 171 VAL A O 1
ATOM 1333 N N . GLU A 1 172 ? 24.242 -12.802 -3.022 1.00 55.78 172 GLU A N 1
ATOM 1334 C CA . GLU A 1 172 ? 24.793 -12.080 -1.880 1.00 55.78 172 GLU A CA 1
ATOM 1335 C C . GLU A 1 172 ? 23.650 -11.545 -1.005 1.00 55.78 172 GLU A C 1
ATOM 1337 O O . GLU A 1 172 ? 22.906 -10.643 -1.385 1.00 55.78 172 GLU A O 1
ATOM 1342 N N . TYR A 1 173 ? 23.492 -12.129 0.184 1.00 55.06 173 TYR A N 1
ATOM 1343 C CA . TYR A 1 173 ? 22.489 -11.730 1.184 1.00 55.06 173 TYR A CA 1
ATOM 1344 C C . TYR A 1 173 ? 22.966 -10.562 2.072 1.00 55.06 173 TYR A C 1
ATOM 1346 O O . TYR A 1 173 ? 22.371 -10.285 3.118 1.00 55.06 173 TYR A O 1
ATOM 1354 N N . GLY A 1 174 ? 24.057 -9.902 1.671 1.00 54.50 174 GLY A N 1
ATOM 1355 C CA . GLY A 1 174 ? 24.669 -8.771 2.361 1.00 54.50 174 GLY A CA 1
ATOM 1356 C C . GLY A 1 174 ? 23.924 -7.451 2.152 1.00 54.50 174 GLY A C 1
ATOM 1357 O O . GLY A 1 174 ? 22.969 -7.348 1.380 1.00 54.50 174 GLY A O 1
ATOM 1358 N N . TYR A 1 175 ? 24.362 -6.419 2.868 1.00 54.38 175 TYR A N 1
ATOM 1359 C CA . TYR A 1 175 ? 23.856 -5.061 2.690 1.00 54.38 175 TYR A CA 1
ATOM 1360 C C . TYR A 1 175 ? 24.336 -4.487 1.353 1.00 54.38 175 TYR A C 1
ATOM 1362 O O . TYR A 1 175 ? 25.479 -4.696 0.959 1.00 54.38 175 TYR A O 1
ATOM 1370 N N . LYS A 1 176 ? 23.496 -3.691 0.678 1.00 55.19 176 LYS A N 1
ATOM 1371 C CA . LYS A 1 176 ? 23.889 -2.996 -0.562 1.00 55.19 176 LYS A CA 1
ATOM 1372 C C . LYS A 1 176 ? 25.021 -1.970 -0.382 1.00 55.19 176 LYS A C 1
ATOM 1374 O O . LYS A 1 176 ? 25.580 -1.529 -1.382 1.00 55.19 176 LYS A O 1
ATOM 1379 N N . ALA A 1 177 ? 25.328 -1.547 0.848 1.00 51.00 177 ALA A N 1
ATOM 1380 C CA . ALA A 1 177 ? 26.369 -0.563 1.122 1.00 51.00 177 ALA A CA 1
ATOM 1381 C C . ALA A 1 177 ? 27.670 -1.233 1.602 1.00 51.00 177 ALA A C 1
ATOM 1383 O O . ALA A 1 177 ? 27.687 -2.043 2.524 1.00 51.00 177 ALA A O 1
ATOM 1384 N N . SER A 1 178 ? 28.785 -0.847 0.975 1.00 52.75 178 SER A N 1
ATOM 1385 C CA . SER A 1 178 ? 30.120 -1.421 1.211 1.00 52.75 178 SER A CA 1
ATOM 1386 C C . SER A 1 178 ? 30.819 -0.893 2.478 1.00 52.75 178 SER A C 1
ATOM 1388 O O . SER A 1 178 ? 31.917 -1.341 2.801 1.00 52.75 178 SER A O 1
ATOM 1390 N N . THR A 1 179 ? 30.220 0.065 3.195 1.00 56.03 179 THR A N 1
ATOM 1391 C CA . THR A 1 179 ? 30.873 0.812 4.286 1.00 56.03 179 THR A CA 1
ATOM 1392 C C . THR A 1 179 ? 29.975 0.847 5.524 1.00 56.03 179 THR A C 1
ATOM 1394 O O . THR A 1 179 ? 28.778 1.102 5.395 1.00 56.03 179 THR A O 1
ATOM 1397 N N . SER A 1 180 ? 30.532 0.678 6.735 1.00 54.12 180 SER A N 1
ATOM 1398 C CA . SER A 1 180 ? 29.759 0.675 7.997 1.00 54.12 180 SER A CA 1
ATOM 1399 C C . SER A 1 180 ? 28.896 1.924 8.205 1.00 54.12 180 SER A C 1
ATOM 1401 O O . SER A 1 180 ? 27.786 1.814 8.711 1.00 54.12 180 SER A O 1
ATOM 1403 N N . ALA A 1 181 ? 29.358 3.101 7.768 1.00 55.69 181 ALA A N 1
ATOM 1404 C CA . ALA A 1 181 ? 28.552 4.324 7.797 1.00 55.69 181 ALA A CA 1
ATOM 1405 C C . ALA A 1 181 ? 27.385 4.268 6.793 1.00 55.69 181 ALA A C 1
ATOM 1407 O O . ALA A 1 181 ? 26.266 4.647 7.121 1.00 55.69 181 ALA A O 1
ATOM 1408 N N . GLY A 1 182 ? 27.614 3.719 5.596 1.00 55.47 182 GLY A N 1
ATOM 1409 C CA . GLY A 1 182 ? 26.571 3.510 4.593 1.00 55.47 182 GLY A CA 1
ATOM 1410 C C . GLY A 1 182 ? 25.457 2.600 5.105 1.00 55.47 182 GLY A C 1
ATOM 1411 O O . GLY A 1 182 ? 24.297 2.938 4.939 1.00 55.47 182 GLY A O 1
ATOM 1412 N N . ASN A 1 183 ? 25.781 1.519 5.821 1.00 57.03 183 ASN A N 1
ATOM 1413 C CA . ASN A 1 183 ? 24.777 0.609 6.392 1.00 57.03 183 ASN A CA 1
ATOM 1414 C C . ASN A 1 183 ? 23.884 1.260 7.461 1.00 57.03 183 ASN A C 1
ATOM 1416 O O . ASN A 1 183 ? 22.725 0.880 7.593 1.00 57.03 183 ASN A O 1
ATOM 1420 N N . VAL A 1 184 ? 24.401 2.244 8.204 1.00 58.78 184 VAL A N 1
ATOM 1421 C CA . VAL A 1 184 ? 23.639 2.959 9.243 1.00 58.78 184 VAL A CA 1
ATOM 1422 C C . VAL A 1 184 ? 22.822 4.112 8.648 1.00 58.78 184 VAL A C 1
ATOM 1424 O O . VAL A 1 184 ? 21.683 4.332 9.051 1.00 58.78 184 VAL A O 1
ATOM 1427 N N . PHE A 1 185 ? 23.366 4.829 7.660 1.00 57.50 185 PHE A N 1
ATOM 1428 C CA . PHE A 1 185 ? 22.743 6.036 7.103 1.00 57.50 185 PHE A CA 1
ATOM 1429 C C . PHE A 1 185 ? 21.891 5.807 5.844 1.00 57.50 185 PHE A C 1
ATOM 1431 O O . PHE A 1 185 ? 21.155 6.715 5.455 1.00 57.50 185 PHE A O 1
ATOM 1438 N N . ASN A 1 186 ? 21.897 4.612 5.233 1.00 55.53 186 ASN A N 1
ATOM 1439 C CA . ASN A 1 186 ? 21.081 4.328 4.036 1.00 55.53 186 ASN A CA 1
ATOM 1440 C C . ASN A 1 186 ? 19.565 4.415 4.285 1.00 55.53 186 ASN A C 1
ATOM 1442 O O . ASN A 1 186 ? 18.782 4.495 3.347 1.00 55.53 186 ASN A O 1
ATOM 1446 N N . PHE A 1 187 ? 19.130 4.376 5.547 1.00 50.09 187 PHE A N 1
ATOM 1447 C CA . PHE A 1 187 ? 17.729 4.586 5.916 1.00 50.09 187 PHE A CA 1
ATOM 1448 C C . PHE A 1 187 ? 17.324 6.076 5.892 1.00 50.09 187 PHE A C 1
ATOM 1450 O O . PHE A 1 187 ? 16.137 6.387 5.868 1.00 50.09 187 PHE A O 1
ATOM 1457 N N . SER A 1 188 ? 18.292 7.003 5.894 1.00 42.44 188 SER A N 1
ATOM 1458 C CA . SER A 1 188 ? 18.062 8.445 6.083 1.00 42.44 188 SER A CA 1
ATOM 1459 C C . SER A 1 188 ? 18.198 9.323 4.832 1.00 42.44 188 SER A C 1
ATOM 1461 O O . SER A 1 188 ? 17.973 10.527 4.934 1.00 42.44 188 SER A O 1
ATOM 1463 N N . MET A 1 189 ? 18.519 8.769 3.658 1.00 31.28 189 MET A N 1
ATOM 1464 C CA . MET A 1 189 ? 18.570 9.546 2.410 1.00 31.28 189 MET A CA 1
ATOM 1465 C C . MET A 1 189 ? 17.853 8.825 1.253 1.00 31.28 189 MET A C 1
ATOM 1467 O O . MET A 1 189 ? 18.180 7.668 0.993 1.00 31.28 189 MET A O 1
ATOM 1471 N N . PRO A 1 190 ? 16.869 9.478 0.595 1.00 38.81 190 PRO A N 1
ATOM 1472 C CA . PRO A 1 190 ? 16.219 8.980 -0.619 1.00 38.81 190 PRO A CA 1
ATOM 1473 C C . PRO A 1 190 ? 17.111 9.057 -1.865 1.00 38.81 190 PRO A C 1
ATOM 1475 O O . PRO A 1 190 ? 18.017 9.921 -1.906 1.00 38.81 190 PRO A O 1
#

Sequence (190 aa):
MVGAGVLSLPSAMASLGWGPGVVILVLSWIITLYTLWQMVEMHEMVPGKRFDRYHELGQHAFGEKLGLWIVVPQQLICEVGVDIVYMVTGGKSLQKIHDLVCQHRKDCKNIKTTYFIMIFASVHFVLSHLPNFNAISGISLAAAIMSLSYSTIAWVASVDKRVHNHVDVAVEYGYKASTSAGNVFNFSMP

pLDDT: mean 77.37, std 13.05, range [31.28, 94.31]

Secondary structure (DSSP, 8-state):
---THHHHHHHHHHHH-HHHHHHHHHHHHHHHHHHHHHHHHHHTSBTTB---SHHHHHHHHH-TTHHHHHHHHHHHHHHHHHHHHHHHHHHHHHHHHHHHHHTT-S------HHHHHHHHHHHHHHHHT---HHHHHHHHHHHHHHHHHHHHHHHHHHHHHHHHHTTT-----S-S-SSHHHHHHTTS--

Foldseek 3Di:
DDDPVVVCLVVVCLLQFVVRSVVVVVVVVVVVVVVVVVVVCLQCVDPPDGDPDQLSSQCVPVNNPRSNVVRVVVVVVVVVVVVVVCLLVQLVVVLVVLVVVCVPPPDDDDDDSVVSSVVSVVVVVVVVPDPDPVVVVVVVVVVVVVRVVVVVCVVVVVVVCVVVCVVPDDDDSDHPDPDPVSSVCVVPDD

Radius of gyration: 22.13 Å; chains: 1; bounding box: 57×38×59 Å

Organism: Glycine max (NCBI:txid3847)